Protein AF-M8CN43-F1 (afdb_monomer)

Secondary structure (DSSP, 8-state):
--HHHHHHHHHHHHHHHHHHHHTTTTTT-B-HHHHHHHHHHHHTS---HHHHHHHHHHHHHHHHHHHH--B-HHHHHHHHHHHBTT--HHHHHHHHHTT-S-EEEETTEEEE-TTHHHHHHHH-HHHHTTB---HHHHHHHHHHHHHHHHHHTTPPPPEEEEEEEEEEE--S--S-SEEEEEEE---S-TTEEEEEEEEES-SS-EEPPTTSSS-EEEEEEETTSEEEEEEEEEEE------PPP-GGGHHHHHHHH--S-HHHHHHTTT-

Mean predicted aligned error: 12.43 Å

Solvent-accessible surface area (backbone atoms only — not comparable to full-atom values): 15837 Å² total; per-residue (Å²): 133,56,78,66,57,55,52,52,51,48,49,57,55,53,44,51,60,49,39,59,64,60,76,30,36,79,80,75,34,35,49,67,68,63,52,47,54,51,47,54,64,56,65,77,47,98,65,61,68,69,62,50,53,50,49,56,49,50,56,52,48,51,56,54,50,49,69,43,29,69,28,41,63,72,55,42,55,50,52,40,45,73,42,27,64,90,54,55,73,68,55,55,56,51,38,44,76,70,62,60,52,56,64,37,28,49,76,81,40,62,20,30,39,76,56,38,65,60,51,38,29,71,77,32,69,79,43,40,77,32,40,73,75,56,67,70,61,52,51,54,48,52,52,50,53,51,52,51,52,41,46,76,74,66,48,79,73,55,74,44,82,46,76,52,70,52,77,49,71,68,83,72,93,64,91,62,61,68,42,78,45,76,44,85,39,90,49,70,50,96,50,33,37,79,67,39,85,71,48,62,61,54,94,67,62,49,70,54,57,71,86,47,97,73,29,32,36,34,40,73,49,44,49,89,48,67,44,39,44,26,34,35,32,34,40,43,63,80,84,80,84,77,72,81,68,88,71,87,51,60,70,57,53,30,64,76,65,76,49,67,57,74,67,64,57,46,54,76,72,71,114

Radius of gyration: 25.19 Å; Cα contacts (8 Å, |Δi|>4): 296; chains: 1; bounding box: 52×63×54 Å

Structure (mmCIF, N/CA/C/O backbone):
data_AF-M8CN43-F1
#
_entry.id   AF-M8CN43-F1
#
loop_
_atom_site.group_PDB
_atom_site.id
_atom_site.type_symbol
_atom_site.label_atom_id
_atom_site.label_alt_id
_atom_site.label_comp_id
_atom_site.label_asym_id
_atom_site.label_entity_id
_atom_site.label_seq_id
_atom_site.pdbx_PDB_ins_code
_atom_site.Cartn_x
_atom_site.Cartn_y
_atom_site.Cartn_z
_atom_site.occupancy
_atom_site.B_iso_or_equiv
_atom_site.auth_seq_id
_atom_site.auth_comp_id
_atom_site.auth_asym_id
_atom_site.auth_atom_id
_atom_site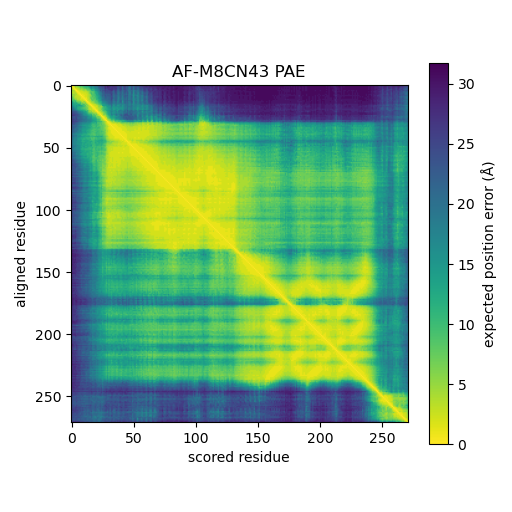.pdbx_PDB_model_num
ATOM 1 N N . MET A 1 1 ? -6.585 42.991 -25.221 1.00 39.91 1 MET A N 1
ATOM 2 C CA . MET A 1 1 ? -6.448 41.722 -24.475 1.00 39.91 1 MET A CA 1
ATOM 3 C C . MET A 1 1 ? -5.650 40.760 -25.323 1.00 39.91 1 MET A C 1
ATOM 5 O O . MET A 1 1 ? -6.051 40.486 -26.450 1.00 39.91 1 MET A O 1
ATOM 9 N N . SER A 1 2 ? -4.492 40.328 -24.832 1.00 27.97 2 SER A N 1
ATOM 10 C CA . SER A 1 2 ? -3.666 39.341 -25.523 1.00 27.97 2 SER A CA 1
ATOM 11 C C . SER A 1 2 ? -4.324 37.956 -25.440 1.00 27.97 2 SER A C 1
ATOM 13 O O . SER A 1 2 ? -5.152 37.701 -24.563 1.00 27.97 2 SER A O 1
ATOM 15 N N . ARG A 1 3 ? -3.954 37.026 -26.333 1.00 28.09 3 ARG A N 1
ATOM 16 C CA . ARG A 1 3 ? -4.391 35.619 -26.238 1.00 28.09 3 ARG A CA 1
ATOM 17 C C . ARG A 1 3 ? -4.042 34.992 -24.875 1.00 28.09 3 ARG A C 1
ATOM 19 O O . ARG A 1 3 ? -4.778 34.117 -24.443 1.00 28.09 3 ARG A O 1
ATOM 26 N N . GLY A 1 4 ? -2.991 35.456 -24.190 1.00 26.83 4 GLY A N 1
ATOM 27 C CA . GLY A 1 4 ? -2.604 34.991 -22.850 1.00 26.83 4 GLY A CA 1
ATOM 28 C C . GLY A 1 4 ? -3.583 35.406 -21.747 1.00 26.83 4 GLY A C 1
ATOM 29 O O . GLY A 1 4 ? -3.922 34.592 -20.892 1.00 26.83 4 GLY A O 1
ATOM 30 N N . ASP A 1 5 ? -4.141 36.616 -21.833 1.00 28.94 5 ASP A N 1
ATOM 31 C CA . ASP A 1 5 ? -5.087 37.136 -20.832 1.00 28.94 5 ASP A CA 1
ATOM 32 C C . ASP A 1 5 ? -6.437 36.402 -20.886 1.00 28.94 5 ASP A C 1
ATOM 34 O O . ASP A 1 5 ? -7.108 36.231 -19.872 1.00 28.94 5 ASP A O 1
ATOM 38 N N . PHE A 1 6 ? -6.817 35.898 -22.066 1.00 30.48 6 PHE A N 1
ATOM 39 C CA . PHE A 1 6 ? -8.019 35.078 -22.251 1.00 30.48 6 PHE A CA 1
ATOM 40 C C . PHE A 1 6 ? -7.843 33.656 -21.687 1.00 30.48 6 PHE A C 1
ATOM 42 O O . PHE A 1 6 ? -8.788 33.100 -21.133 1.00 30.48 6 PHE A O 1
ATOM 49 N N . TYR A 1 7 ? -6.635 33.081 -21.762 1.00 33.09 7 TYR A N 1
ATOM 50 C CA . TYR A 1 7 ? -6.311 31.786 -21.144 1.00 33.09 7 TYR A CA 1
ATOM 51 C C . TYR A 1 7 ? -6.253 31.871 -19.616 1.00 33.09 7 TYR A C 1
ATOM 53 O O . TYR A 1 7 ? -6.725 30.952 -18.952 1.00 33.09 7 TYR A O 1
ATOM 61 N N . PHE A 1 8 ? -5.749 32.975 -19.060 1.00 32.53 8 PHE A N 1
ATOM 62 C CA . PHE A 1 8 ? -5.729 33.203 -17.613 1.00 32.53 8 PHE A CA 1
ATOM 63 C C . PHE A 1 8 ? -7.146 33.420 -17.055 1.00 32.53 8 PHE A C 1
ATOM 65 O O . PHE A 1 8 ? -7.504 32.849 -16.028 1.00 32.53 8 PHE A O 1
ATOM 72 N N . LEU A 1 9 ? -8.000 34.152 -17.783 1.00 31.59 9 LEU A N 1
ATOM 73 C CA . LEU A 1 9 ? -9.405 34.359 -17.414 1.00 31.59 9 LEU A CA 1
ATOM 74 C C . LEU A 1 9 ? -10.250 33.080 -17.570 1.00 31.59 9 LEU A C 1
ATOM 76 O O . LEU A 1 9 ? -11.105 32.809 -16.733 1.00 31.59 9 LEU A O 1
ATOM 80 N N . ILE A 1 10 ? -9.990 32.257 -18.596 1.00 37.31 10 ILE A N 1
ATOM 81 C CA . ILE A 1 10 ? -10.609 30.929 -18.754 1.00 37.31 10 ILE A CA 1
ATOM 82 C C . ILE A 1 10 ? -10.122 29.973 -17.668 1.00 37.31 10 ILE A C 1
ATOM 84 O O . ILE A 1 10 ? -10.948 29.263 -17.105 1.00 37.31 10 ILE A O 1
ATOM 88 N N . MET A 1 11 ? -8.831 29.974 -17.323 1.00 36.97 11 MET A N 1
ATOM 89 C CA . MET A 1 11 ? -8.339 29.200 -16.186 1.00 36.97 11 MET A CA 1
ATOM 90 C C . MET A 1 11 ? -9.042 29.626 -14.901 1.00 36.97 11 MET A C 1
ATOM 92 O O . MET A 1 11 ? -9.626 28.766 -14.268 1.00 36.97 11 MET A O 1
ATOM 96 N N . LEU A 1 12 ? -9.112 30.919 -14.574 1.00 34.81 12 LEU A N 1
ATOM 97 C CA . LEU A 1 12 ? -9.796 31.417 -13.371 1.00 34.81 12 LEU A CA 1
ATOM 98 C C . LEU A 1 12 ? -11.312 31.121 -13.354 1.00 34.81 12 LEU A C 1
ATOM 100 O O . LEU A 1 12 ? -11.877 30.836 -12.297 1.00 34.81 12 LEU A O 1
ATOM 104 N N . LEU A 1 13 ? -11.985 31.145 -14.511 1.00 37.88 13 LEU A N 1
ATOM 105 C CA . LEU A 1 13 ? -13.418 30.838 -14.615 1.00 37.88 13 LEU A CA 1
ATOM 106 C C . LEU A 1 13 ? -13.710 29.327 -14.541 1.00 37.88 13 LEU A C 1
ATOM 108 O O . LEU A 1 13 ? -14.652 28.941 -13.843 1.00 37.88 13 LEU A O 1
ATOM 112 N N . TYR A 1 14 ? -12.891 28.474 -15.175 1.00 46.59 14 TYR A N 1
ATOM 113 C CA . TYR A 1 14 ? -12.966 27.006 -15.048 1.00 46.59 14 TYR A CA 1
ATOM 114 C C . TYR A 1 14 ? -12.575 26.540 -13.646 1.00 46.59 14 TYR A C 1
ATOM 116 O O . TYR A 1 14 ? -13.187 25.616 -13.112 1.00 46.59 14 TYR A O 1
ATOM 124 N N . ASP A 1 15 ? -11.602 27.214 -13.038 1.00 47.12 15 ASP A N 1
ATOM 125 C CA . ASP A 1 15 ? -11.166 26.992 -11.668 1.00 47.12 15 ASP A CA 1
ATOM 126 C C . ASP A 1 15 ? -12.302 27.319 -10.696 1.00 47.12 15 ASP A C 1
ATOM 128 O O . ASP A 1 15 ? -12.467 26.609 -9.726 1.00 47.12 15 ASP A O 1
ATOM 132 N N . SER A 1 16 ? -13.198 28.276 -10.966 1.00 42.22 16 SER A N 1
ATOM 133 C CA . SER A 1 16 ? -14.273 28.590 -10.012 1.00 42.22 16 SER A CA 1
ATOM 134 C C . SER A 1 16 ? -15.369 27.517 -9.899 1.00 42.22 16 SER A C 1
ATOM 136 O O . SER A 1 16 ? -15.755 27.188 -8.781 1.00 42.22 16 SER A O 1
ATOM 138 N N . GLU A 1 17 ? -15.866 26.927 -10.996 1.00 41.41 17 GLU A N 1
ATOM 139 C CA . GLU A 1 17 ? -16.888 25.863 -10.922 1.00 41.41 17 GLU A CA 1
ATOM 140 C C . GLU A 1 17 ? -16.270 24.501 -10.602 1.00 41.41 17 GLU A C 1
ATOM 142 O O . GLU A 1 17 ? -16.817 23.742 -9.795 1.00 41.41 17 GLU A O 1
ATOM 147 N N . ILE A 1 18 ? -15.092 24.207 -11.162 1.00 45.28 18 ILE A N 1
ATOM 148 C CA . ILE A 1 18 ? -14.384 22.960 -10.888 1.00 45.28 18 ILE A CA 1
ATOM 149 C C . ILE A 1 18 ? -13.744 23.001 -9.489 1.00 45.28 18 ILE A C 1
ATOM 151 O O . ILE A 1 18 ? -13.979 22.046 -8.751 1.00 45.28 18 ILE A O 1
ATOM 155 N N . LYS A 1 19 ? -13.092 24.086 -9.018 1.00 44.03 19 LYS A N 1
ATOM 156 C CA . LYS A 1 19 ? -12.733 24.233 -7.581 1.00 44.03 19 LYS A CA 1
ATOM 157 C C . LYS A 1 19 ? -13.972 24.255 -6.712 1.00 44.03 19 LYS A C 1
ATOM 159 O O . LYS A 1 19 ? -13.954 23.567 -5.708 1.00 44.03 19 LYS A O 1
ATOM 164 N N . LYS A 1 20 ? -15.084 24.919 -7.047 1.00 41.00 20 LYS A N 1
ATOM 165 C CA . LYS A 1 20 ? -16.292 24.796 -6.198 1.00 41.00 20 LYS A CA 1
ATOM 166 C C . LYS A 1 20 ? -16.809 23.359 -6.109 1.00 41.00 20 LYS A C 1
ATOM 168 O O . LYS A 1 20 ? -17.395 23.015 -5.087 1.00 41.00 20 LYS A O 1
ATOM 173 N N . SER A 1 21 ? -16.569 22.521 -7.119 1.00 38.84 21 SER A N 1
ATOM 174 C CA . SER A 1 21 ? -16.893 21.088 -7.085 1.00 38.84 21 SER A CA 1
ATOM 175 C C . SER A 1 21 ? -15.824 20.212 -6.400 1.00 38.84 21 SER A C 1
ATOM 177 O O . SER A 1 21 ? -16.162 19.175 -5.836 1.00 38.84 21 SER A O 1
ATOM 179 N N . ILE A 1 22 ? -14.551 20.629 -6.416 1.00 40.91 22 ILE A N 1
ATOM 180 C CA . ILE A 1 22 ? -13.380 19.873 -5.933 1.00 40.91 22 ILE A CA 1
ATOM 181 C C . ILE A 1 22 ? -12.957 20.280 -4.508 1.00 40.91 22 ILE A C 1
ATOM 183 O O . ILE A 1 22 ? -12.636 19.422 -3.690 1.00 40.91 22 ILE A O 1
ATOM 187 N N . LEU A 1 23 ? -12.975 21.572 -4.187 1.00 37.03 23 LEU A N 1
ATOM 188 C CA . LEU A 1 23 ? -12.606 22.157 -2.892 1.00 37.03 23 LEU A CA 1
ATOM 189 C C . LEU A 1 23 ? -13.664 21.873 -1.801 1.00 37.03 23 LEU A C 1
ATOM 191 O O . LEU A 1 23 ? -13.376 21.974 -0.616 1.00 37.03 23 LEU A O 1
ATOM 195 N N . ASN A 1 24 ? -14.878 21.458 -2.189 1.00 45.12 24 ASN A N 1
ATOM 196 C CA . ASN A 1 24 ? -16.034 21.240 -1.301 1.00 45.12 24 ASN A CA 1
ATOM 197 C C . ASN A 1 24 ? -16.294 19.772 -0.910 1.00 45.12 24 ASN A C 1
ATOM 199 O O . ASN A 1 24 ? -17.373 19.431 -0.419 1.00 45.12 24 ASN A O 1
ATOM 203 N N . ILE A 1 25 ? -15.325 18.877 -1.111 1.00 46.97 25 ILE A N 1
ATOM 204 C CA . ILE A 1 25 ? -15.492 17.437 -0.843 1.00 46.97 25 ILE A CA 1
ATOM 205 C C . ILE A 1 25 ? -15.711 17.136 0.653 1.00 46.97 25 ILE A C 1
ATOM 207 O O . ILE A 1 25 ? -16.463 16.218 0.989 1.00 46.97 25 ILE A O 1
ATOM 211 N N . LYS A 1 26 ? -15.115 17.926 1.559 1.00 41.59 26 LYS A N 1
ATOM 212 C CA . LYS A 1 26 ? -15.294 17.760 3.014 1.00 41.59 26 LYS A CA 1
ATOM 213 C C . LYS A 1 26 ? -16.591 18.384 3.555 1.00 41.59 26 LYS A C 1
ATOM 215 O O . LYS A 1 26 ? -17.104 17.900 4.556 1.00 41.59 26 LYS A O 1
ATOM 220 N N . SER A 1 27 ? -17.132 19.416 2.903 1.00 37.69 27 SER A N 1
ATOM 221 C CA . SER A 1 27 ? -18.219 20.265 3.428 1.00 37.69 27 SER A CA 1
ATOM 222 C C . SER A 1 27 ? -19.596 20.035 2.784 1.00 37.69 27 SER A C 1
ATOM 224 O O . SER A 1 27 ? -20.595 20.122 3.488 1.00 37.69 27 SER A O 1
ATOM 226 N N . PHE A 1 28 ? -19.683 19.718 1.484 1.00 43.94 28 PHE A N 1
ATOM 227 C CA . PHE A 1 28 ? -20.972 19.583 0.764 1.00 43.94 28 PHE A CA 1
ATOM 228 C C . PHE A 1 28 ? -21.252 18.180 0.205 1.00 43.94 28 PHE A C 1
ATOM 230 O O . PHE A 1 28 ? -22.343 17.908 -0.299 1.00 43.94 28 PHE A O 1
ATOM 237 N N . GLY A 1 29 ? -20.289 17.271 0.341 1.00 57.19 29 GLY A N 1
ATOM 238 C CA . GLY A 1 29 ? -20.411 15.876 -0.052 1.00 57.19 29 GLY A CA 1
ATOM 239 C C . GLY A 1 29 ? -20.173 15.596 -1.527 1.00 57.19 29 GLY A C 1
ATOM 240 O O . GLY A 1 29 ? -20.661 16.259 -2.438 1.00 57.19 29 GLY A O 1
ATOM 241 N N . THR A 1 30 ? -19.400 14.543 -1.758 1.00 63.81 30 THR A N 1
ATOM 242 C CA . THR A 1 30 ? -19.076 14.029 -3.081 1.00 63.81 30 THR A CA 1
ATOM 243 C C . THR A 1 30 ? -20.315 13.367 -3.673 1.00 63.81 30 THR A C 1
ATOM 245 O O . THR A 1 30 ? -20.917 12.494 -3.047 1.00 63.81 30 THR A O 1
ATOM 248 N N . LYS A 1 31 ? -20.668 13.719 -4.913 1.00 73.44 31 LYS A N 1
ATOM 249 C CA . LYS A 1 31 ? -21.619 12.970 -5.751 1.00 73.44 31 LYS A CA 1
ATOM 250 C C . LYS A 1 31 ? -20.850 12.335 -6.914 1.00 73.44 31 LYS A C 1
ATOM 252 O O . LYS A 1 31 ? -20.823 12.916 -8.000 1.00 73.44 31 LYS A O 1
ATOM 257 N N . PRO A 1 32 ? -20.197 11.170 -6.721 1.00 77.69 32 PRO A N 1
ATOM 258 C CA . PRO A 1 32 ? -19.223 10.650 -7.683 1.00 77.69 32 PRO A CA 1
ATOM 259 C C . PRO A 1 32 ? -19.799 10.426 -9.077 1.00 77.69 32 PRO A C 1
ATOM 261 O O . PRO A 1 32 ? -19.152 10.736 -10.069 1.00 77.69 32 PRO A O 1
ATOM 264 N N . LYS A 1 33 ? -21.043 9.933 -9.149 1.00 77.56 33 LYS A N 1
ATOM 265 C CA . LYS A 1 33 ? -21.741 9.714 -10.422 1.00 77.56 33 LYS A CA 1
ATOM 266 C C . LYS A 1 33 ? -21.915 11.022 -11.193 1.00 77.56 33 LYS A C 1
ATOM 268 O O . LYS A 1 33 ? -21.537 11.088 -12.353 1.00 77.56 33 LYS A O 1
ATOM 273 N N . LEU A 1 34 ? -22.419 12.068 -10.534 1.00 73.62 34 LEU A N 1
ATOM 274 C CA . LEU A 1 34 ? -22.615 13.377 -11.159 1.00 73.62 34 LEU A CA 1
ATOM 275 C C . LEU A 1 34 ? -21.284 13.977 -11.624 1.00 73.62 34 LEU A C 1
ATOM 277 O O . LEU A 1 34 ? -21.195 14.470 -12.743 1.00 73.62 34 LEU A O 1
ATOM 281 N N . HIS A 1 35 ? -20.250 13.898 -10.785 1.00 71.50 35 HIS A N 1
ATOM 282 C CA . HIS A 1 35 ? -18.932 14.419 -11.131 1.00 71.50 35 HIS A CA 1
ATOM 283 C C . HIS A 1 35 ? -18.329 13.690 -12.342 1.00 71.50 35 HIS A C 1
ATOM 285 O O . HIS A 1 35 ? -17.848 14.338 -13.267 1.00 71.50 35 HIS A O 1
ATOM 291 N N . ASN A 1 36 ? -18.428 12.358 -12.390 1.00 78.50 36 ASN A N 1
ATOM 292 C CA . ASN A 1 36 ? -17.958 11.577 -13.535 1.00 78.50 36 ASN A CA 1
ATOM 293 C C . ASN A 1 36 ? -18.726 11.915 -14.821 1.00 78.50 36 ASN A C 1
ATOM 295 O O . ASN A 1 36 ? -18.087 12.121 -15.848 1.00 78.50 36 ASN A O 1
ATOM 299 N N . CYS A 1 37 ? -20.058 12.054 -14.765 1.00 77.88 37 CYS A N 1
ATOM 300 C CA . CYS A 1 37 ? -20.850 12.462 -15.931 1.00 77.88 37 CYS A CA 1
ATOM 301 C C . CYS A 1 37 ? -20.438 13.848 -16.453 1.00 77.88 37 CYS A C 1
ATOM 303 O O . CYS A 1 37 ? -20.387 14.069 -17.661 1.00 77.88 37 CYS A O 1
ATOM 305 N N . LEU A 1 38 ? -20.134 14.792 -15.554 1.00 76.31 38 LEU A N 1
ATOM 306 C CA . LEU A 1 38 ? -19.647 16.117 -15.942 1.00 76.31 38 LEU A CA 1
ATOM 307 C C . LEU A 1 38 ? -18.275 16.026 -16.612 1.00 76.31 38 LEU A C 1
ATOM 309 O O . LEU A 1 38 ? -18.100 16.606 -17.681 1.00 76.31 38 LEU A O 1
ATOM 313 N N . ILE A 1 39 ? -17.332 15.281 -16.025 1.00 77.75 39 ILE A N 1
ATOM 314 C CA . ILE A 1 39 ? -16.010 15.045 -16.625 1.00 77.75 39 ILE A CA 1
ATOM 315 C C . ILE A 1 39 ? -16.155 14.463 -18.037 1.00 77.75 39 ILE A C 1
ATOM 317 O O . ILE A 1 39 ? -15.537 14.973 -18.967 1.00 77.75 39 ILE A O 1
ATOM 321 N N . GLU A 1 40 ? -16.975 13.426 -18.213 1.00 87.06 40 GLU A N 1
ATOM 322 C CA . GLU A 1 40 ? -17.174 12.764 -19.510 1.00 87.06 40 GLU A CA 1
ATOM 323 C C . GLU A 1 40 ? -17.738 13.732 -20.554 1.00 87.06 40 GLU A C 1
ATOM 325 O O . GLU A 1 40 ? -17.157 13.876 -21.630 1.00 87.06 40 GLU A O 1
ATOM 330 N N . ARG A 1 41 ? -18.757 14.517 -20.189 1.00 82.88 41 ARG A N 1
ATOM 331 C CA . ARG A 1 41 ? -19.318 15.566 -21.054 1.00 82.88 41 ARG A CA 1
ATOM 332 C C . ARG A 1 41 ? -18.298 16.646 -21.434 1.00 82.88 41 ARG A C 1
ATOM 334 O O . ARG A 1 41 ? -18.386 17.246 -22.505 1.00 82.88 41 ARG A O 1
ATOM 341 N N . TRP A 1 42 ? -17.345 16.951 -20.555 1.00 80.00 42 TRP A N 1
ATOM 342 C CA . TRP A 1 42 ? -16.267 17.894 -20.857 1.00 80.00 42 TRP A CA 1
ATOM 343 C C . TRP A 1 42 ? -15.230 17.298 -21.810 1.00 80.00 42 TRP A C 1
ATOM 345 O O . TRP A 1 42 ? -14.767 17.995 -22.713 1.00 80.00 42 TRP A O 1
ATOM 355 N N . LEU A 1 43 ? -14.897 16.017 -21.647 1.00 86.69 43 LEU A N 1
ATOM 356 C CA . LEU A 1 43 ? -13.923 15.307 -22.479 1.00 86.69 43 LEU A CA 1
ATOM 357 C C . LEU A 1 43 ? -14.371 15.139 -23.940 1.00 86.69 43 LEU A C 1
ATOM 359 O O . LEU A 1 43 ? -13.511 15.033 -24.816 1.00 86.69 43 LEU A O 1
ATOM 363 N N . GLU A 1 44 ? -15.678 15.180 -24.210 1.00 90.56 44 GLU A N 1
ATOM 364 C CA . GLU A 1 44 ? -16.260 15.205 -25.565 1.00 90.56 44 GLU A CA 1
ATOM 365 C C . GLU A 1 44 ? -15.913 16.481 -26.352 1.00 90.56 44 GLU A C 1
ATOM 367 O O . GLU A 1 44 ? -16.012 16.516 -27.580 1.00 90.56 44 GLU A O 1
ATOM 372 N N . ARG A 1 45 ? -15.496 17.553 -25.669 1.00 86.88 45 ARG A N 1
ATOM 373 C CA . ARG A 1 45 ? -15.163 18.833 -26.301 1.00 86.88 45 ARG A CA 1
ATOM 374 C C . ARG A 1 45 ? -13.711 18.860 -26.775 1.00 86.88 45 ARG A C 1
ATOM 376 O O . ARG A 1 45 ? -12.837 18.132 -26.297 1.00 86.88 45 ARG A O 1
ATOM 383 N N . ARG A 1 46 ? -13.411 19.785 -27.691 1.00 89.38 46 ARG A N 1
ATOM 384 C CA . ARG A 1 46 ? -12.025 20.106 -28.047 1.00 89.38 46 ARG A CA 1
ATOM 385 C C . ARG A 1 46 ? -11.374 20.869 -26.891 1.00 89.38 46 ARG A C 1
ATOM 387 O O . ARG A 1 46 ? -11.668 22.041 -26.681 1.00 89.38 46 ARG A O 1
ATOM 394 N N . LEU A 1 47 ? -10.486 20.193 -26.166 1.00 85.44 47 LEU A N 1
ATOM 395 C CA . LEU A 1 47 ? -9.728 20.741 -25.042 1.00 85.44 47 LEU A CA 1
ATOM 396 C C . LEU A 1 47 ? -8.222 20.758 -25.355 1.00 85.44 47 LEU A C 1
ATOM 398 O O . LEU A 1 47 ? -7.745 19.862 -26.060 1.00 85.44 47 LEU A O 1
ATOM 402 N N . PRO A 1 48 ? -7.461 21.723 -24.809 1.00 88.50 48 PRO A N 1
ATOM 403 C CA . PRO A 1 48 ? -6.012 21.605 -24.667 1.00 88.50 48 PRO A CA 1
ATOM 404 C C . PRO A 1 48 ? -5.616 20.289 -23.979 1.00 88.50 48 PRO A C 1
ATOM 406 O O . PRO A 1 48 ? -6.332 19.804 -23.097 1.00 88.50 48 PRO A O 1
ATOM 409 N N . ASN A 1 49 ? -4.470 19.718 -24.362 1.00 83.81 49 ASN A N 1
ATOM 410 C CA . ASN A 1 49 ? -4.036 18.404 -23.872 1.00 83.81 49 ASN A CA 1
ATOM 4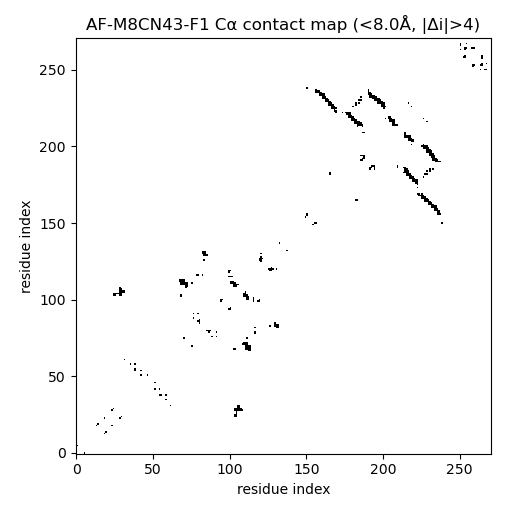11 C C . ASN A 1 49 ? -3.884 18.355 -22.344 1.00 83.81 49 ASN A C 1
ATOM 413 O O . ASN A 1 49 ? -4.351 17.398 -21.731 1.00 83.81 49 ASN A O 1
ATOM 417 N N . ASP A 1 50 ? -3.330 19.396 -21.723 1.00 78.88 50 ASP A N 1
ATOM 418 C CA . ASP A 1 50 ? -3.108 19.426 -20.270 1.00 78.88 50 ASP A CA 1
ATOM 419 C C . ASP A 1 50 ? -4.422 19.378 -19.480 1.00 78.88 50 ASP A C 1
ATOM 421 O O . ASP A 1 50 ? -4.547 18.645 -18.498 1.00 78.88 50 ASP A O 1
ATOM 425 N N . LEU A 1 51 ? -5.452 20.086 -19.957 1.00 75.81 51 LEU A N 1
ATOM 426 C CA . LEU A 1 51 ? -6.788 20.060 -19.354 1.00 75.81 51 LEU A CA 1
ATOM 427 C C . LEU A 1 51 ? -7.451 18.691 -19.511 1.00 75.81 51 LEU A C 1
ATOM 429 O O . LEU A 1 51 ? -8.074 18.192 -18.573 1.00 75.81 51 LEU A O 1
ATOM 433 N N . ARG A 1 52 ? -7.286 18.052 -20.674 1.00 81.12 52 ARG A N 1
ATOM 434 C CA . ARG A 1 52 ? -7.761 16.681 -20.889 1.00 81.12 52 ARG A CA 1
ATOM 435 C C . ARG A 1 52 ? -7.085 15.705 -19.920 1.00 81.12 52 ARG A C 1
ATOM 437 O O . ARG A 1 52 ? -7.784 14.922 -19.282 1.00 81.12 52 ARG A O 1
ATOM 444 N N . ILE A 1 53 ? -5.759 15.773 -19.774 1.00 78.25 53 ILE A N 1
ATOM 445 C CA . ILE A 1 53 ? -4.997 14.934 -18.832 1.00 78.25 53 ILE A CA 1
ATOM 446 C C . ILE A 1 53 ? -5.477 15.171 -17.398 1.00 78.25 53 ILE A C 1
ATOM 448 O O . ILE A 1 53 ? -5.718 14.210 -16.666 1.00 78.25 53 ILE A O 1
ATOM 452 N N . ARG A 1 54 ? -5.691 16.433 -17.004 1.00 80.19 54 ARG A N 1
ATOM 453 C CA . ARG A 1 54 ? -6.188 16.760 -15.664 1.00 80.19 54 ARG A CA 1
ATOM 454 C C . ARG A 1 54 ? -7.566 16.158 -15.398 1.00 80.19 54 ARG A C 1
ATOM 456 O O . ARG A 1 54 ? -7.756 15.554 -14.349 1.00 80.19 54 ARG A O 1
ATOM 463 N N . LEU A 1 55 ? -8.507 16.273 -16.333 1.00 77.75 55 LEU A N 1
ATOM 464 C CA . LEU A 1 55 ? -9.850 15.695 -16.197 1.00 77.75 55 LEU A CA 1
ATOM 465 C C . LEU A 1 55 ? -9.822 14.162 -16.073 1.00 77.75 55 LEU A C 1
ATOM 467 O O . LEU A 1 55 ? -10.543 13.594 -15.252 1.00 77.75 55 LEU A O 1
ATOM 471 N N . ILE A 1 56 ? -8.958 13.491 -16.841 1.00 82.81 56 ILE A N 1
ATOM 472 C CA . ILE A 1 56 ? -8.747 12.039 -16.729 1.00 82.81 56 ILE A CA 1
ATOM 473 C C . ILE A 1 56 ? -8.195 11.686 -15.341 1.00 82.81 56 ILE A C 1
ATOM 475 O O . ILE A 1 56 ? -8.705 10.776 -14.684 1.00 82.81 56 ILE A O 1
ATOM 479 N N . PHE A 1 57 ? -7.203 12.439 -14.860 1.00 80.31 57 PHE A N 1
ATOM 480 C CA . PHE A 1 57 ? -6.650 12.256 -13.521 1.00 80.31 57 PHE A CA 1
ATOM 481 C C . PHE A 1 57 ? -7.699 12.466 -12.421 1.00 80.31 57 PHE A C 1
ATOM 483 O O . PHE A 1 57 ? -7.738 11.696 -11.466 1.00 80.31 57 PHE A O 1
ATOM 490 N N . GLU A 1 58 ? -8.577 13.464 -12.545 1.00 75.81 58 GLU A N 1
ATOM 491 C CA . GLU A 1 58 ? -9.632 13.728 -11.558 1.00 75.81 58 GLU A CA 1
ATOM 492 C C . GLU A 1 58 ? -10.611 12.553 -11.413 1.00 75.81 58 GLU A C 1
ATOM 494 O O . GLU A 1 58 ? -10.954 12.164 -10.291 1.00 75.81 58 GLU A O 1
ATOM 499 N N . LYS A 1 59 ? -10.987 11.912 -12.527 1.00 78.81 59 LYS A N 1
ATOM 500 C CA . LYS A 1 59 ? -11.812 10.692 -12.520 1.00 78.81 59 LYS A CA 1
ATOM 501 C C . LYS A 1 59 ? -11.137 9.562 -11.731 1.00 78.81 59 LYS A C 1
ATOM 503 O O . LYS A 1 59 ? -11.764 8.917 -10.883 1.00 78.81 59 LYS A O 1
ATOM 508 N N . ASP A 1 60 ? -9.839 9.366 -11.947 1.00 80.56 60 ASP A N 1
ATOM 509 C CA . ASP A 1 60 ? -9.041 8.384 -11.210 1.00 80.56 60 ASP A CA 1
ATOM 510 C C . ASP A 1 60 ? -8.848 8.756 -9.736 1.00 80.56 60 ASP A C 1
ATOM 512 O O . ASP A 1 60 ? -8.906 7.887 -8.857 1.00 80.56 60 ASP A O 1
ATOM 516 N N . ARG A 1 61 ? -8.664 10.044 -9.435 1.00 80.44 61 ARG A N 1
ATOM 517 C CA . ARG A 1 61 ? -8.533 10.556 -8.070 1.00 80.44 61 ARG A CA 1
ATOM 518 C C . ARG A 1 61 ? -9.789 10.264 -7.260 1.00 80.44 61 ARG A C 1
ATOM 520 O O . ARG A 1 61 ? -9.671 9.745 -6.153 1.00 80.44 61 ARG A O 1
ATOM 527 N N . ILE A 1 62 ? -10.979 10.504 -7.816 1.00 79.31 62 ILE A N 1
ATOM 528 C CA . ILE A 1 62 ? -12.258 10.193 -7.154 1.00 79.31 62 ILE A CA 1
ATOM 529 C C . ILE A 1 62 ? -12.389 8.697 -6.898 1.00 79.31 62 ILE A C 1
ATOM 531 O O . ILE A 1 62 ? -12.731 8.287 -5.789 1.00 79.31 62 ILE A O 1
ATOM 535 N N . LYS A 1 63 ? -12.063 7.860 -7.888 1.00 85.12 63 LYS A N 1
ATOM 536 C CA . LYS A 1 63 ? -12.079 6.401 -7.723 1.00 85.12 63 LYS A CA 1
ATOM 537 C C . LYS A 1 63 ? -11.164 5.950 -6.578 1.00 85.12 63 LYS A C 1
ATOM 539 O O . LYS A 1 63 ? -11.564 5.127 -5.753 1.00 85.12 63 LYS A O 1
ATOM 544 N N . ARG A 1 64 ? -9.945 6.494 -6.503 1.00 82.62 64 ARG A N 1
ATOM 545 C CA . ARG A 1 64 ? -8.978 6.197 -5.431 1.00 82.62 64 ARG A CA 1
ATOM 546 C C . ARG A 1 64 ? -9.447 6.716 -4.075 1.00 82.62 64 ARG A C 1
ATOM 548 O O . ARG A 1 64 ? -9.304 6.000 -3.086 1.00 82.62 64 ARG A O 1
ATOM 555 N N . LEU A 1 65 ? -10.034 7.911 -4.039 1.00 83.00 65 LEU A N 1
ATOM 556 C CA . LEU A 1 65 ? -10.601 8.499 -2.830 1.00 83.00 65 LEU A CA 1
ATOM 557 C C . LEU A 1 65 ? -11.693 7.590 -2.260 1.00 83.00 65 LEU A C 1
ATOM 559 O O . LEU A 1 65 ? -11.584 7.158 -1.122 1.00 83.00 65 LEU A O 1
ATOM 563 N N . LEU A 1 66 ? -12.680 7.189 -3.064 1.00 86.75 66 LEU A N 1
ATOM 564 C CA . LEU A 1 66 ? -13.756 6.300 -2.607 1.00 86.75 66 LEU A CA 1
ATOM 565 C C . LEU A 1 66 ? -13.239 4.939 -2.121 1.00 86.75 66 LEU A C 1
ATOM 567 O O . LEU A 1 66 ? -13.758 4.394 -1.153 1.00 86.75 66 LEU A O 1
ATOM 571 N N . LYS A 1 67 ? -12.175 4.408 -2.736 1.00 90.25 67 LYS A N 1
ATOM 572 C CA . LYS A 1 67 ? -11.515 3.176 -2.270 1.00 90.25 67 LYS A CA 1
ATOM 573 C C . LYS A 1 67 ? -10.866 3.339 -0.888 1.00 90.25 67 LYS A C 1
ATOM 575 O O . LYS A 1 67 ? -10.716 2.354 -0.165 1.00 90.25 67 LYS A O 1
ATOM 580 N N . ASN A 1 68 ? -10.457 4.554 -0.526 1.00 90.38 68 ASN A N 1
ATOM 581 C CA . ASN A 1 68 ? -9.898 4.856 0.788 1.00 90.38 68 ASN A CA 1
ATOM 582 C C . ASN A 1 68 ? -10.966 5.100 1.857 1.00 90.38 68 ASN A C 1
ATOM 584 O O . ASN A 1 68 ? -10.653 4.892 3.022 1.00 90.38 68 ASN A O 1
ATOM 588 N N . TYR A 1 69 ? -12.204 5.436 1.480 1.00 93.75 69 TYR A N 1
ATOM 589 C CA . TYR A 1 69 ? -13.327 5.629 2.406 1.00 93.75 69 TYR A CA 1
ATOM 590 C C . TYR A 1 69 ? -14.479 4.647 2.104 1.00 93.75 69 TYR A C 1
ATOM 592 O O . TYR A 1 69 ? -15.525 5.051 1.595 1.00 93.75 69 TYR A O 1
ATOM 600 N N . PRO A 1 70 ? -14.295 3.335 2.348 1.00 95.94 70 PRO A N 1
ATOM 601 C CA . PRO A 1 70 ? -15.259 2.316 1.936 1.00 95.94 70 PRO A CA 1
ATOM 602 C C . PRO A 1 70 ? -16.431 2.122 2.910 1.00 95.94 70 PRO A C 1
ATOM 604 O O . PRO A 1 70 ? -17.443 1.541 2.523 1.00 95.94 70 PRO A O 1
ATOM 607 N N . TYR A 1 71 ? -16.309 2.548 4.170 1.00 97.56 71 TYR A N 1
ATOM 608 C CA . TYR A 1 71 ? -17.235 2.134 5.229 1.00 97.56 71 TYR A CA 1
ATOM 609 C C . TYR A 1 71 ? -18.297 3.192 5.503 1.00 97.56 71 TYR A C 1
ATOM 611 O O . TYR A 1 71 ? -17.949 4.335 5.763 1.00 97.56 71 TYR A O 1
ATOM 619 N N . ASP A 1 72 ? -19.577 2.820 5.501 1.00 96.81 72 ASP A N 1
ATOM 620 C CA . ASP A 1 72 ? -20.604 3.603 6.204 1.00 96.81 72 ASP A CA 1
ATOM 621 C C . ASP A 1 72 ? -20.468 3.470 7.726 1.00 96.81 72 ASP A C 1
ATOM 623 O O . ASP A 1 72 ? -19.664 2.686 8.228 1.00 96.81 72 ASP A O 1
ATOM 627 N N . GLU A 1 73 ? -21.273 4.236 8.459 1.00 96.75 73 GLU A N 1
ATOM 628 C CA . GLU A 1 73 ? -21.281 4.250 9.923 1.00 96.75 73 GLU A CA 1
ATOM 629 C C . GLU A 1 73 ? -21.502 2.857 10.528 1.00 96.75 73 GLU A C 1
ATOM 631 O O . GLU A 1 73 ? -20.715 2.421 11.366 1.00 96.75 73 GLU A O 1
ATOM 636 N N . LYS A 1 74 ? -22.505 2.109 10.047 1.00 97.38 74 LYS A N 1
ATOM 637 C CA . LYS A 1 74 ? -22.808 0.757 10.550 1.00 97.38 74 LYS A CA 1
ATOM 638 C C . LYS A 1 74 ? -21.619 -0.187 10.366 1.00 97.38 74 LYS A C 1
ATOM 640 O O . LYS A 1 74 ? -21.252 -0.925 11.281 1.00 97.38 74 LYS A O 1
ATOM 645 N N . THR A 1 75 ? -21.000 -0.156 9.189 1.00 97.75 75 THR A N 1
ATOM 646 C CA . THR A 1 75 ? -19.842 -0.993 8.864 1.00 97.75 75 THR A CA 1
ATOM 647 C C . THR A 1 75 ? -18.601 -0.554 9.635 1.00 97.75 75 THR A C 1
ATOM 649 O O . THR A 1 75 ? -17.839 -1.408 10.088 1.00 97.75 75 THR A O 1
ATOM 652 N N . ALA A 1 76 ? -18.400 0.751 9.826 1.00 97.75 76 ALA A N 1
ATOM 653 C CA . ALA A 1 76 ? -17.290 1.294 10.599 1.00 97.75 76 ALA A CA 1
ATOM 654 C C . ALA A 1 76 ? -17.392 0.875 12.073 1.00 97.75 76 ALA A C 1
ATOM 656 O O . ALA A 1 76 ? -16.452 0.292 12.607 1.00 97.75 76 ALA A O 1
ATOM 657 N N . ILE A 1 77 ? -18.555 1.045 12.706 1.00 98.00 77 ILE A N 1
ATOM 658 C CA . ILE A 1 77 ? -18.805 0.577 14.077 1.00 98.00 77 ILE A CA 1
ATOM 659 C C . ILE A 1 77 ? -18.529 -0.926 14.202 1.00 98.00 77 ILE A C 1
ATOM 661 O O . ILE A 1 77 ? -17.796 -1.359 15.094 1.00 98.00 77 ILE A O 1
ATOM 665 N N . LYS A 1 78 ? -19.048 -1.734 13.266 1.00 98.06 78 LYS A N 1
ATOM 666 C CA . LYS A 1 78 ? -18.781 -3.178 13.235 1.00 98.06 78 LYS A CA 1
ATOM 667 C C . LYS A 1 78 ? -17.280 -3.475 13.146 1.00 98.06 78 LYS A C 1
ATOM 669 O O . LYS A 1 78 ? -16.788 -4.325 13.879 1.00 98.06 78 LYS A O 1
ATOM 674 N N . LYS A 1 79 ? -16.538 -2.761 12.292 1.00 97.25 79 LYS A N 1
ATOM 675 C CA . LYS A 1 79 ? -15.082 -2.923 12.146 1.00 97.25 79 LYS A CA 1
ATOM 676 C C . LYS A 1 79 ? -14.313 -2.559 13.412 1.00 97.25 79 LYS A C 1
ATOM 678 O O . LYS A 1 79 ? -13.354 -3.252 13.740 1.00 97.25 79 LYS A O 1
ATOM 683 N N . ALA A 1 80 ? -14.733 -1.515 14.123 1.00 97.06 80 ALA A N 1
ATOM 684 C CA . ALA A 1 80 ? -14.146 -1.160 15.409 1.00 97.06 80 ALA A CA 1
ATOM 685 C C . ALA A 1 80 ? -14.381 -2.273 16.443 1.00 97.06 80 ALA A C 1
ATOM 687 O O . ALA A 1 80 ? -13.420 -2.750 17.033 1.00 97.06 80 ALA A O 1
ATOM 688 N N . LYS A 1 81 ? -15.616 -2.781 16.562 1.00 97.25 81 LYS A N 1
ATOM 689 C CA . LYS A 1 81 ? -15.969 -3.919 17.437 1.00 97.25 81 LYS A CA 1
ATOM 690 C C . LYS A 1 81 ? -15.246 -5.223 17.091 1.00 97.25 81 LYS A C 1
ATOM 692 O O . LYS A 1 81 ? -14.952 -6.031 17.965 1.00 97.25 81 LYS A O 1
ATOM 697 N N . GLU A 1 82 ? -14.964 -5.455 15.812 1.00 96.44 82 GLU A N 1
ATOM 698 C CA . GLU A 1 82 ? -14.198 -6.624 15.372 1.00 96.44 82 GLU A CA 1
ATOM 699 C C . GLU A 1 82 ? -12.735 -6.559 15.827 1.00 96.44 82 GLU A C 1
ATOM 701 O O . GLU A 1 82 ? -12.161 -7.606 16.133 1.00 96.44 82 GLU A O 1
ATOM 706 N N . LEU A 1 83 ? -12.135 -5.364 15.861 1.00 94.88 83 LEU A N 1
ATOM 707 C CA . LEU A 1 83 ? -10.696 -5.168 16.052 1.00 94.88 83 LEU A CA 1
ATOM 708 C C . LEU A 1 83 ? -10.295 -4.674 17.444 1.00 94.88 83 LEU A C 1
ATOM 710 O O . LEU A 1 83 ? -9.173 -4.952 17.848 1.00 94.88 83 LEU A O 1
ATOM 714 N N . PHE A 1 84 ? -11.158 -3.963 18.160 1.00 96.62 84 PHE A N 1
ATOM 715 C CA . PHE A 1 84 ? -10.932 -3.542 19.540 1.00 96.62 84 PHE A CA 1
ATOM 716 C C . PHE A 1 84 ? -11.699 -4.442 20.505 1.00 96.62 84 PHE A C 1
ATOM 718 O O . PHE A 1 84 ? -12.880 -4.731 20.306 1.00 96.62 84 PHE A O 1
ATOM 725 N N . ASP A 1 85 ? -11.045 -4.838 21.587 1.00 95.00 85 ASP A N 1
ATOM 726 C CA . ASP A 1 85 ? -11.679 -5.576 22.666 1.00 95.00 85 ASP A CA 1
ATOM 727 C C . ASP A 1 85 ? -12.623 -4.656 23.462 1.00 95.00 85 ASP A C 1
ATOM 729 O O . ASP A 1 85 ? -12.295 -3.510 23.795 1.00 95.00 85 ASP A O 1
ATOM 733 N N . ASN A 1 86 ? -13.823 -5.167 23.755 1.00 94.69 86 ASN A N 1
ATOM 734 C CA . ASN A 1 86 ? -14.885 -4.489 24.512 1.00 94.69 86 ASN A CA 1
ATOM 735 C C . ASN A 1 86 ? -15.315 -3.116 23.955 1.00 94.69 86 ASN A C 1
ATOM 737 O O . ASN A 1 86 ? -15.726 -2.250 24.718 1.00 94.69 86 ASN A O 1
ATOM 741 N N . PHE A 1 87 ? -15.190 -2.881 22.645 1.00 97.19 87 PHE A N 1
ATOM 742 C CA . PHE A 1 87 ? -15.581 -1.608 22.027 1.00 97.19 87 PHE A CA 1
ATOM 743 C C . PHE A 1 87 ? -17.104 -1.420 21.999 1.00 97.19 87 PHE A C 1
ATOM 745 O O . PHE A 1 87 ? -17.842 -2.325 21.594 1.00 97.19 87 PHE A O 1
ATOM 752 N N . ILE A 1 88 ? -17.574 -0.235 22.389 1.00 96.56 88 ILE A N 1
ATOM 753 C CA . ILE A 1 88 ? -19.006 0.109 22.443 1.00 96.56 88 ILE A CA 1
ATOM 754 C C . ILE A 1 88 ? -19.354 1.237 21.468 1.00 96.56 88 ILE A C 1
ATOM 756 O O . ILE A 1 88 ? -18.495 2.000 21.038 1.00 96.56 88 ILE A O 1
ATOM 760 N N . ASP A 1 89 ? -20.632 1.365 21.110 1.00 96.44 89 ASP A N 1
ATOM 761 C CA . ASP A 1 89 ? -21.062 2.336 20.088 1.00 96.44 89 ASP A CA 1
ATOM 762 C C . ASP A 1 89 ? -20.849 3.790 20.539 1.00 96.44 89 ASP A C 1
ATOM 764 O O . ASP A 1 89 ? -20.489 4.650 19.741 1.00 96.44 89 ASP A O 1
ATOM 768 N N . GLU A 1 90 ? -20.981 4.068 21.834 1.00 97.62 90 GLU A N 1
ATOM 769 C CA . GLU A 1 90 ? -20.753 5.396 22.420 1.00 97.62 90 GLU A CA 1
ATOM 770 C C . GLU A 1 90 ? -19.295 5.869 22.280 1.00 97.62 90 GLU A C 1
ATOM 772 O O . GLU A 1 90 ? -19.045 7.064 22.084 1.00 97.62 90 GLU A O 1
ATOM 777 N N . GLU A 1 91 ? -18.326 4.944 22.303 1.00 97.25 91 GLU A N 1
ATOM 778 C CA . GLU A 1 91 ? -16.912 5.251 22.045 1.00 97.25 91 GLU A CA 1
ATOM 779 C C . GLU A 1 91 ? -16.728 5.763 20.615 1.00 97.25 91 GLU A C 1
ATOM 781 O O . GLU A 1 91 ? -16.025 6.752 20.400 1.00 97.25 91 GLU A O 1
ATOM 786 N N . PHE A 1 92 ? -17.414 5.159 19.638 1.00 98.06 92 PHE A N 1
ATOM 787 C CA . PHE A 1 92 ? -17.362 5.594 18.241 1.00 98.06 92 PHE A CA 1
ATOM 788 C C . PHE A 1 92 ? -17.794 7.053 18.090 1.00 98.06 92 PHE A C 1
ATOM 790 O O . PHE A 1 92 ? -17.078 7.856 17.488 1.00 98.06 92 PHE A O 1
ATOM 797 N N . TYR A 1 93 ? -18.940 7.418 18.670 1.00 97.62 93 TYR A N 1
ATOM 798 C CA . TYR A 1 93 ? -19.452 8.787 18.597 1.00 97.62 93 TYR A CA 1
ATOM 799 C C . TYR A 1 93 ? -18.582 9.772 19.384 1.00 97.62 93 TYR A C 1
ATOM 801 O O . TYR A 1 93 ? -18.369 10.898 18.935 1.00 97.62 93 TYR A O 1
ATOM 809 N N . THR A 1 94 ? -18.010 9.348 20.513 1.00 97.38 94 THR A N 1
ATOM 810 C CA . THR A 1 94 ? -17.064 10.167 21.284 1.00 97.38 94 THR A CA 1
ATOM 811 C C . THR A 1 94 ? -15.803 10.468 20.476 1.00 97.38 94 THR A C 1
ATOM 813 O O . THR A 1 94 ? -15.394 11.626 20.374 1.00 97.38 94 THR A O 1
ATOM 816 N N . LEU A 1 95 ? -15.204 9.448 19.858 1.00 96.88 95 LEU A N 1
ATOM 817 C CA . LEU A 1 95 ? -14.027 9.597 19.005 1.00 96.88 95 LEU A CA 1
ATOM 818 C C . LEU A 1 95 ? -14.328 10.456 17.772 1.00 96.88 95 LEU A C 1
ATOM 820 O O . LEU A 1 95 ? -13.502 11.281 17.380 1.00 96.88 95 LEU A O 1
ATOM 824 N N . LEU A 1 96 ? -15.520 10.304 17.187 1.00 94.75 96 LEU A N 1
ATOM 825 C CA . LEU A 1 96 ? -15.972 11.107 16.055 1.00 94.75 96 LEU A CA 1
ATOM 826 C C . LEU A 1 96 ? -16.096 12.587 16.431 1.00 94.75 96 LEU A C 1
ATOM 828 O O . LEU A 1 96 ? -15.555 13.440 15.732 1.00 94.75 96 LEU A O 1
ATOM 832 N N . ASN A 1 97 ? -16.743 12.888 17.558 1.00 94.69 97 ASN A N 1
ATOM 833 C CA . ASN A 1 97 ? -16.915 14.256 18.051 1.00 94.69 97 ASN A CA 1
ATOM 834 C C . ASN A 1 97 ? -15.581 14.914 18.429 1.00 94.69 97 ASN A C 1
ATOM 836 O O . ASN A 1 97 ? -15.427 16.125 18.291 1.00 94.69 97 ASN A O 1
ATOM 840 N N . ARG A 1 98 ? -14.605 14.117 18.875 1.00 93.19 98 ARG A N 1
ATOM 841 C CA . ARG A 1 98 ? -13.237 14.569 19.166 1.00 93.19 98 ARG A CA 1
ATOM 842 C C . ARG A 1 98 ? -12.341 14.678 17.924 1.00 93.19 98 ARG A C 1
ATOM 844 O O . ARG A 1 98 ? -11.211 15.135 18.050 1.00 93.19 98 ARG A O 1
ATOM 851 N N . GLY A 1 99 ? -12.816 14.271 16.744 1.00 89.94 99 GLY A N 1
ATOM 852 C CA . GLY A 1 99 ? -12.074 14.386 15.485 1.00 89.94 99 GLY A CA 1
ATOM 853 C C . GLY A 1 99 ? -11.056 13.271 15.215 1.00 89.94 99 GLY A C 1
ATOM 854 O O . GLY A 1 99 ? -10.204 13.436 14.348 1.00 89.94 99 GLY A O 1
ATOM 855 N N . PHE A 1 100 ? -11.135 12.132 15.912 1.00 92.44 100 PHE A N 1
ATOM 856 C CA . PHE A 1 100 ? -10.238 10.987 15.684 1.00 92.44 100 PHE A CA 1
ATOM 857 C C . PHE A 1 100 ? -10.658 10.096 14.508 1.00 92.44 100 PHE A C 1
ATOM 859 O O . PHE A 1 100 ? -9.873 9.262 14.054 1.00 92.44 100 PHE A O 1
ATOM 866 N N . LEU A 1 101 ? -11.889 10.247 14.011 1.00 92.75 101 LEU A N 1
ATOM 867 C CA . LEU A 1 101 ? -12.377 9.523 12.840 1.00 92.75 101 LEU A CA 1
ATOM 868 C C . LEU A 1 101 ? -12.382 10.446 11.630 1.00 92.75 101 LEU A C 1
ATOM 870 O O . LEU A 1 101 ? -13.166 11.390 11.568 1.00 92.75 101 LEU A O 1
ATOM 874 N N . ASP A 1 102 ? -11.549 10.121 10.645 1.00 88.62 102 ASP A N 1
ATOM 875 C CA . ASP A 1 102 ? -11.579 10.790 9.350 1.00 88.62 102 ASP A CA 1
ATOM 876 C C . ASP A 1 102 ? -12.702 10.223 8.472 1.00 88.62 102 ASP A C 1
ATOM 878 O O . ASP A 1 102 ? -12.890 9.002 8.362 1.00 88.62 102 ASP A O 1
ATOM 882 N N . TYR A 1 103 ? -13.456 11.119 7.841 1.00 91.25 103 TYR A N 1
ATOM 883 C CA . TYR A 1 103 ? -14.587 10.777 6.993 1.00 91.25 103 TYR A CA 1
ATOM 884 C C . TYR A 1 103 ? -14.773 11.781 5.855 1.00 91.25 103 TYR A C 1
ATOM 886 O O . TYR A 1 103 ? -14.367 12.940 5.920 1.00 91.25 103 TYR A O 1
ATOM 894 N N . ILE A 1 104 ? -15.461 11.327 4.813 1.00 85.00 104 ILE A N 1
ATOM 895 C CA . ILE A 1 104 ? -15.969 12.159 3.723 1.00 85.00 104 ILE A CA 1
ATOM 896 C C . ILE A 1 104 ? -17.476 11.964 3.594 1.00 85.00 104 ILE A C 1
ATOM 898 O O . ILE A 1 104 ? -18.015 10.938 4.004 1.00 85.00 104 ILE A O 1
ATOM 902 N N . PHE A 1 105 ? -18.166 12.917 2.978 1.00 85.81 105 PHE A N 1
ATOM 903 C CA . PHE A 1 105 ? -19.557 12.721 2.583 1.00 85.81 105 PHE A CA 1
ATOM 904 C C . PHE A 1 105 ? -19.618 12.159 1.159 1.00 85.81 105 PHE A C 1
ATOM 906 O O . PHE A 1 105 ? -18.996 12.701 0.244 1.00 85.81 105 PHE A O 1
ATOM 913 N N . VAL A 1 106 ? -20.384 11.088 0.957 1.00 86.00 106 VAL A N 1
ATOM 914 C CA . VAL A 1 106 ? -20.665 10.482 -0.350 1.00 86.00 106 VAL A CA 1
ATOM 915 C C . VAL A 1 106 ? -22.172 10.325 -0.486 1.00 86.00 106 VAL A C 1
ATOM 917 O O . VAL A 1 106 ? -22.791 9.584 0.268 1.00 86.00 106 VAL A O 1
ATOM 920 N N . ASN A 1 107 ? -22.772 11.036 -1.442 1.00 85.12 107 ASN A N 1
ATOM 921 C CA . ASN A 1 107 ? -24.224 11.083 -1.653 1.00 85.12 107 ASN A CA 1
ATOM 922 C C . ASN A 1 107 ? -25.029 11.428 -0.381 1.00 85.12 107 ASN A C 1
ATOM 924 O O . ASN A 1 107 ? -26.129 10.924 -0.194 1.00 85.12 107 ASN A O 1
ATOM 928 N N . GLY A 1 108 ? -24.487 12.294 0.481 1.00 85.00 108 GLY A N 1
ATOM 929 C CA . GLY A 1 108 ? -25.140 12.722 1.726 1.00 85.00 108 GLY A CA 1
ATOM 930 C C . GLY A 1 108 ? -24.866 11.831 2.941 1.00 85.00 108 GLY A C 1
ATOM 931 O O . GLY A 1 108 ? -25.213 12.214 4.051 1.00 85.00 108 GLY A O 1
ATOM 932 N N . GLU A 1 109 ? -24.187 10.696 2.770 1.00 90.56 109 GLU A N 1
ATOM 933 C CA . GLU A 1 109 ? -23.816 9.802 3.871 1.00 90.56 109 GLU A CA 1
ATOM 934 C C . GLU A 1 109 ? -22.333 9.923 4.218 1.00 90.56 109 GLU A C 1
ATOM 936 O O . GLU A 1 109 ? -21.494 10.110 3.333 1.00 90.56 109 GLU A O 1
ATOM 941 N N . ARG A 1 110 ? -21.983 9.764 5.499 1.00 92.75 110 ARG A N 1
ATOM 942 C CA . ARG A 1 110 ? -20.579 9.679 5.916 1.00 92.75 110 ARG A CA 1
ATOM 943 C C . ARG A 1 110 ? -19.970 8.353 5.473 1.00 92.75 110 ARG A C 1
ATOM 945 O O . ARG A 1 110 ? -20.564 7.288 5.652 1.00 92.75 110 ARG A O 1
ATOM 952 N N . LYS A 1 111 ? -18.756 8.434 4.940 1.00 94.56 111 LYS A N 1
ATOM 953 C CA . LYS A 1 111 ? -17.891 7.297 4.652 1.00 94.56 111 LYS A CA 1
ATOM 954 C C . LYS A 1 111 ? -16.552 7.473 5.353 1.00 94.56 111 LYS A C 1
ATOM 956 O O . LYS A 1 111 ? -15.949 8.536 5.241 1.00 94.56 111 LYS A O 1
ATOM 961 N N . TYR A 1 112 ? -16.096 6.447 6.059 1.00 96.00 112 TYR A N 1
ATOM 962 C CA . TYR A 1 112 ? -14.948 6.495 6.967 1.00 96.00 112 TYR A CA 1
ATOM 963 C C . TYR A 1 112 ? -13.689 5.901 6.339 1.00 96.00 112 TYR A C 1
ATOM 965 O O . TYR A 1 112 ? -13.771 4.939 5.569 1.00 96.00 112 TYR A O 1
ATOM 973 N N . GLU A 1 113 ? -12.529 6.475 6.674 1.00 95.31 113 GLU A N 1
ATOM 974 C CA . GLU A 1 113 ? -11.228 6.054 6.141 1.00 95.31 113 GLU A CA 1
ATOM 975 C C . GLU A 1 113 ? -10.928 4.595 6.515 1.00 95.31 113 GLU A C 1
ATOM 977 O O . GLU A 1 113 ? -11.179 4.152 7.632 1.00 95.31 113 GLU A O 1
ATOM 982 N N . LYS A 1 114 ? -10.395 3.809 5.580 1.00 95.62 114 LYS A N 1
ATOM 983 C CA . LYS A 1 114 ? -10.288 2.349 5.714 1.00 95.62 114 LYS A CA 1
ATOM 984 C C . LYS A 1 114 ? -9.389 1.869 6.867 1.00 95.62 114 LYS A C 1
ATOM 986 O O . LYS A 1 114 ? -9.508 0.707 7.256 1.00 95.62 114 LYS A O 1
ATOM 991 N N . ARG A 1 115 ? -8.471 2.706 7.362 1.00 94.19 115 ARG A N 1
ATOM 992 C CA . ARG A 1 115 ? -7.516 2.434 8.450 1.00 94.19 115 ARG A CA 1
ATOM 993 C C . ARG A 1 115 ? -7.863 3.166 9.750 1.00 94.19 115 ARG A C 1
ATOM 995 O O . ARG A 1 115 ? -7.035 3.189 10.659 1.00 94.19 115 ARG A O 1
ATOM 1002 N N . PHE A 1 116 ? -9.064 3.735 9.878 1.00 95.38 116 PHE A N 1
ATOM 1003 C CA . PHE A 1 116 ? -9.435 4.545 11.044 1.00 95.38 116 PHE A CA 1
ATOM 1004 C C . PHE A 1 116 ? -9.187 3.831 12.391 1.00 95.38 116 PHE A C 1
ATOM 1006 O O . PHE A 1 116 ? -8.664 4.452 13.308 1.00 95.38 116 PHE A O 1
ATOM 1013 N N . VAL A 1 117 ? -9.456 2.521 12.500 1.00 95.44 117 VAL A N 1
ATOM 1014 C CA . VAL A 1 117 ? -9.184 1.727 13.719 1.00 95.44 117 VAL A CA 1
ATOM 1015 C C . VAL A 1 117 ? -7.696 1.741 14.076 1.00 95.44 117 VAL A C 1
ATOM 1017 O O . VAL A 1 117 ? -7.329 1.994 15.220 1.00 95.44 117 VAL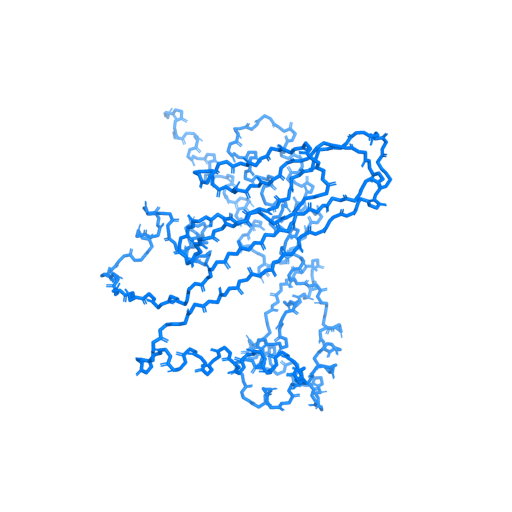 A O 1
ATOM 1020 N N . GLN A 1 118 ? -6.821 1.492 13.098 1.00 92.25 118 GLN A N 1
ATOM 1021 C CA . GLN A 1 118 ? -5.376 1.512 13.323 1.00 92.25 118 GLN A CA 1
ATOM 1022 C C . GLN A 1 118 ? -4.883 2.923 13.650 1.00 92.25 118 GLN A C 1
ATOM 1024 O O . GLN A 1 118 ? -3.980 3.063 14.468 1.00 92.25 118 GLN A O 1
ATOM 1029 N N . ASN A 1 119 ? -5.480 3.954 13.047 1.00 92.38 119 ASN A N 1
ATOM 1030 C CA . ASN A 1 119 ? -5.133 5.347 13.324 1.00 92.38 119 ASN A CA 1
ATOM 1031 C C . ASN A 1 119 ? -5.521 5.741 14.761 1.00 92.38 119 ASN A C 1
ATOM 1033 O O . ASN A 1 119 ? -4.725 6.379 15.443 1.00 92.38 119 ASN A O 1
ATOM 1037 N N . ILE A 1 120 ? -6.689 5.302 15.247 1.00 95.06 120 ILE A N 1
ATOM 1038 C CA . ILE A 1 120 ? -7.116 5.485 16.645 1.00 95.06 120 ILE A CA 1
ATOM 1039 C C . ILE A 1 120 ? -6.124 4.806 17.593 1.00 95.06 120 ILE A C 1
ATOM 1041 O O . ILE A 1 120 ? -5.621 5.448 18.509 1.00 95.06 120 ILE A O 1
ATOM 1045 N N . ALA A 1 121 ? -5.795 3.534 17.345 1.00 93.06 121 ALA A N 1
ATOM 1046 C CA . ALA A 1 121 ? -4.835 2.792 18.163 1.00 93.06 121 ALA A CA 1
ATOM 1047 C C . ALA A 1 121 ? -3.428 3.404 18.131 1.00 93.06 121 ALA A C 1
ATOM 1049 O O . ALA A 1 121 ? -2.694 3.316 19.103 1.00 93.06 121 ALA A O 1
ATOM 1050 N N . TYR A 1 122 ? -3.033 4.019 17.017 1.00 88.69 122 TYR A N 1
ATOM 1051 C CA . TYR A 1 122 ? -1.759 4.726 16.921 1.00 88.69 122 TYR A CA 1
ATOM 1052 C C . TYR A 1 122 ? -1.760 6.032 17.729 1.00 88.69 122 TYR A C 1
ATOM 1054 O O . TYR A 1 122 ? -0.759 6.366 18.355 1.00 88.69 122 TYR A O 1
ATOM 1062 N N . ALA A 1 123 ? -2.871 6.771 17.716 1.00 90.25 123 ALA A N 1
ATOM 1063 C CA . ALA A 1 123 ? -2.973 8.076 18.362 1.00 90.25 123 ALA A CA 1
ATOM 1064 C C . ALA A 1 123 ? -3.265 8.001 19.871 1.00 90.25 123 ALA A C 1
ATOM 1066 O O . ALA A 1 123 ? -2.871 8.904 20.607 1.00 90.25 123 ALA A O 1
ATOM 1067 N N . LEU A 1 124 ? -3.967 6.960 20.331 1.00 93.38 124 LEU A N 1
ATOM 1068 C CA . LEU A 1 124 ? -4.479 6.846 21.697 1.00 93.38 124 LEU A CA 1
ATOM 1069 C C . LEU A 1 124 ? -4.028 5.535 22.348 1.00 93.38 124 LEU A C 1
ATOM 1071 O O . LEU A 1 124 ? -4.436 4.447 21.937 1.00 93.38 124 LEU A O 1
ATOM 1075 N N . SER A 1 125 ? -3.233 5.644 23.414 1.00 92.31 125 SER A N 1
ATOM 1076 C CA . SER A 1 125 ? -2.671 4.494 24.138 1.00 92.31 125 SER A CA 1
ATOM 1077 C C . SER A 1 125 ? -3.739 3.555 24.709 1.00 92.31 125 SER A C 1
ATOM 1079 O O . SER A 1 125 ? -3.586 2.341 24.633 1.00 92.31 125 SER A O 1
ATOM 1081 N N . GLU A 1 126 ? -4.856 4.085 25.211 1.00 94.62 126 GLU A N 1
ATOM 1082 C CA . GLU A 1 126 ? -5.962 3.273 25.748 1.00 94.62 126 GLU A CA 1
ATOM 1083 C C . GLU A 1 126 ? -6.584 2.335 24.696 1.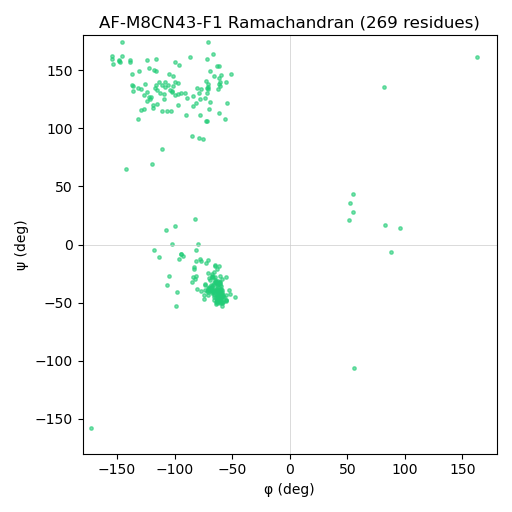00 94.62 126 GLU A C 1
ATOM 1085 O O . GLU A 1 126 ? -6.988 1.217 25.012 1.00 94.62 126 GLU A O 1
ATOM 1090 N N . TYR A 1 127 ? -6.611 2.759 23.429 1.00 94.94 127 TYR A N 1
ATOM 1091 C CA . TYR A 1 127 ? -7.079 1.940 22.312 1.00 94.94 127 TYR A CA 1
ATOM 1092 C C . TYR A 1 127 ? -5.966 1.040 21.772 1.00 94.94 127 TYR A C 1
ATOM 1094 O O . TYR A 1 127 ? -6.248 -0.076 21.338 1.00 94.94 127 TYR A O 1
ATOM 1102 N N . TYR A 1 128 ? -4.704 1.478 21.830 1.00 91.56 128 TYR A N 1
ATOM 1103 C CA . TYR A 1 128 ? -3.551 0.644 21.484 1.00 91.56 128 TYR A CA 1
ATOM 1104 C C . TYR A 1 128 ? -3.511 -0.658 22.289 1.00 91.56 128 TYR A C 1
ATOM 1106 O O . TYR A 1 128 ? -3.277 -1.724 21.724 1.00 91.56 128 TYR A O 1
ATOM 1114 N N . GLU A 1 129 ? -3.777 -0.589 23.594 1.00 92.44 129 GLU A N 1
ATOM 1115 C CA . GLU A 1 129 ? -3.774 -1.776 24.457 1.00 92.44 129 GLU A CA 1
ATOM 1116 C C . GLU A 1 129 ? -4.958 -2.714 24.188 1.00 92.44 129 GLU A C 1
ATOM 1118 O O . GLU A 1 129 ? -4.868 -3.915 24.430 1.00 92.44 129 GLU A O 1
ATOM 1123 N N . ARG A 1 130 ? -6.058 -2.184 23.642 1.00 94.56 130 ARG A N 1
ATOM 1124 C CA . ARG A 1 130 ? -7.289 -2.932 23.350 1.00 94.56 130 ARG A CA 1
ATOM 1125 C C . ARG A 1 130 ? -7.363 -3.459 21.920 1.00 94.56 130 ARG A C 1
ATOM 1127 O O . ARG A 1 130 ? -8.313 -4.167 21.596 1.00 94.56 130 ARG A O 1
ATOM 1134 N N . ILE A 1 131 ? -6.441 -3.089 21.028 1.00 93.75 131 ILE A N 1
ATOM 1135 C CA . ILE A 1 131 ? -6.492 -3.564 19.642 1.00 93.75 131 ILE A CA 1
ATOM 1136 C C . ILE A 1 131 ? -6.003 -5.009 19.561 1.00 93.75 131 ILE A C 1
ATOM 1138 O O . ILE A 1 131 ? -4.938 -5.357 20.069 1.00 93.75 131 ILE A O 1
ATOM 1142 N N . LYS A 1 132 ? -6.743 -5.856 18.848 1.00 90.75 132 LYS A N 1
ATOM 1143 C CA . LYS A 1 132 ? -6.335 -7.227 18.553 1.00 90.75 132 LYS A CA 1
ATOM 1144 C C . LYS A 1 132 ? -5.045 -7.212 17.745 1.00 90.75 132 LYS A C 1
ATOM 1146 O O . LYS A 1 132 ? -5.010 -6.775 16.590 1.00 90.75 132 LYS A O 1
ATOM 1151 N N . LYS A 1 133 ? -3.975 -7.707 18.360 1.00 82.00 133 LYS A N 1
ATOM 1152 C CA . LYS A 1 133 ? -2.649 -7.773 17.749 1.00 82.00 133 LYS A CA 1
ATOM 1153 C C . LYS A 1 133 ? -2.483 -9.083 16.994 1.00 82.00 133 LYS A C 1
ATOM 1155 O O . LYS A 1 133 ? -2.636 -10.176 17.537 1.00 82.00 133 LYS A O 1
ATOM 1160 N N . GLU A 1 134 ? -2.116 -8.979 15.726 1.00 80.44 134 GLU A N 1
ATOM 1161 C CA . GLU A 1 134 ? -1.619 -10.130 14.982 1.00 80.44 134 GLU A CA 1
ATOM 1162 C C . GLU A 1 134 ? -0.160 -10.382 15.381 1.00 80.44 134 GLU A C 1
ATOM 1164 O O . GLU A 1 134 ? 0.720 -9.593 15.027 1.00 80.44 134 GLU A O 1
ATOM 1169 N N . LYS A 1 135 ? 0.103 -11.494 16.086 1.00 77.81 135 LYS A N 1
ATOM 1170 C CA . LYS A 1 135 ? 1.434 -11.840 16.628 1.00 77.81 135 LYS A CA 1
ATOM 1171 C C . LYS A 1 135 ? 2.563 -11.685 15.603 1.00 77.81 135 LYS A C 1
ATOM 1173 O O . LYS A 1 135 ? 3.585 -11.081 15.907 1.00 77.81 135 LYS A O 1
ATOM 1178 N N . ASN A 1 136 ? 2.363 -12.161 14.374 1.00 78.19 136 ASN A N 1
ATOM 1179 C CA . ASN A 1 136 ? 3.387 -12.096 13.325 1.00 78.19 136 ASN A CA 1
ATOM 1180 C C . ASN A 1 136 ? 3.708 -10.650 12.908 1.00 78.19 136 ASN A C 1
ATOM 1182 O O . ASN A 1 136 ? 4.869 -10.309 12.689 1.00 78.19 136 ASN A O 1
ATOM 1186 N N . LYS A 1 137 ? 2.692 -9.780 12.818 1.00 77.75 137 LYS A N 1
ATOM 1187 C CA . LYS A 1 137 ? 2.889 -8.363 12.471 1.00 77.75 137 LYS A CA 1
ATOM 1188 C C . LYS A 1 137 ? 3.593 -7.611 13.595 1.00 77.75 137 LYS A C 1
ATOM 1190 O O . LYS A 1 137 ? 4.442 -6.771 13.316 1.00 77.75 137 LYS A O 1
ATOM 1195 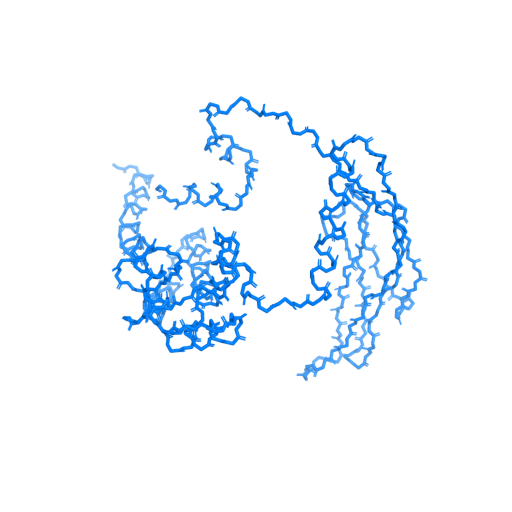N N . GLU A 1 138 ? 3.249 -7.909 14.844 1.00 80.06 138 GLU A N 1
ATOM 1196 C CA . GLU A 1 138 ? 3.899 -7.314 16.013 1.00 80.06 138 GLU A CA 1
ATOM 1197 C C . GLU A 1 138 ? 5.366 -7.740 16.115 1.00 80.06 138 GLU A C 1
ATOM 1199 O O . GLU A 1 138 ? 6.237 -6.890 16.269 1.00 80.06 138 GLU A O 1
ATOM 1204 N N . GLN A 1 139 ? 5.664 -9.027 15.922 1.00 83.69 139 GLN A N 1
ATOM 1205 C CA . GLN A 1 139 ? 7.040 -9.525 15.894 1.00 83.69 139 GLN A CA 1
ATOM 1206 C C . GLN A 1 139 ? 7.874 -8.858 14.795 1.00 83.69 139 GLN A C 1
ATOM 1208 O O . GLN A 1 139 ? 8.981 -8.399 15.071 1.00 83.69 139 GLN A O 1
ATOM 1213 N N . ALA A 1 140 ? 7.339 -8.737 13.576 1.00 82.62 140 ALA A N 1
ATOM 1214 C CA . ALA A 1 140 ? 8.032 -8.068 12.475 1.00 82.62 140 ALA A CA 1
ATOM 1215 C C . ALA A 1 140 ? 8.282 -6.574 12.756 1.00 82.62 140 ALA A C 1
ATOM 1217 O O . ALA A 1 140 ? 9.360 -6.060 12.457 1.00 82.62 140 ALA A O 1
ATOM 1218 N N . ARG A 1 141 ? 7.308 -5.876 13.359 1.00 83.62 141 ARG A N 1
ATOM 1219 C CA . ARG A 1 141 ? 7.468 -4.473 13.780 1.00 83.62 141 ARG A CA 1
ATOM 1220 C C . ARG A 1 141 ? 8.537 -4.330 14.853 1.00 83.62 141 ARG A C 1
ATOM 1222 O O . ARG A 1 141 ? 9.466 -3.558 14.665 1.00 83.62 141 ARG A O 1
ATOM 1229 N N . ASN A 1 142 ? 8.455 -5.123 15.918 1.00 87.94 142 ASN A N 1
ATOM 1230 C CA . ASN A 1 142 ? 9.419 -5.083 17.016 1.00 87.94 142 ASN A CA 1
ATOM 1231 C C . ASN A 1 142 ? 10.837 -5.416 16.538 1.00 87.94 142 ASN A C 1
ATOM 1233 O O . ASN A 1 142 ? 11.792 -4.786 16.980 1.00 87.94 142 ASN A O 1
ATOM 1237 N N . PHE A 1 143 ? 10.984 -6.365 15.609 1.00 89.00 143 PHE A N 1
ATOM 1238 C CA . PHE A 1 143 ? 12.270 -6.671 14.983 1.00 89.00 143 PHE A CA 1
ATOM 1239 C C . PHE A 1 143 ? 12.858 -5.443 14.270 1.00 89.00 143 PHE A C 1
ATOM 1241 O O . PHE A 1 143 ? 14.004 -5.072 14.529 1.00 89.00 143 PHE A O 1
ATOM 1248 N N . ASN A 1 144 ? 12.059 -4.772 13.435 1.00 87.75 144 ASN A N 1
ATOM 1249 C CA . ASN A 1 144 ? 12.490 -3.573 12.714 1.00 87.75 144 ASN A CA 1
ATOM 1250 C C . ASN A 1 144 ? 12.787 -2.397 13.657 1.00 87.75 144 ASN A C 1
ATOM 1252 O O . ASN A 1 144 ? 13.815 -1.740 13.501 1.00 87.75 144 ASN A O 1
ATOM 1256 N N . ASP A 1 145 ? 11.934 -2.151 14.653 1.00 88.69 145 ASP A N 1
ATOM 1257 C CA . ASP A 1 145 ? 12.095 -1.050 15.609 1.00 88.69 145 ASP A CA 1
ATOM 1258 C C . ASP A 1 145 ? 13.333 -1.240 16.487 1.00 88.69 145 ASP A C 1
ATOM 1260 O O . ASP A 1 145 ? 14.089 -0.294 16.720 1.00 88.69 145 ASP A O 1
ATOM 1264 N N . ASN A 1 146 ? 13.579 -2.467 16.949 1.00 93.19 146 ASN A N 1
ATOM 1265 C CA . ASN A 1 146 ? 14.786 -2.789 17.702 1.00 93.19 146 ASN A CA 1
ATOM 1266 C C . ASN A 1 146 ? 16.029 -2.601 16.832 1.00 93.19 146 ASN A C 1
ATOM 1268 O O . ASN A 1 146 ? 16.970 -1.932 17.264 1.00 93.19 146 ASN A O 1
ATOM 1272 N N . ARG A 1 147 ? 16.005 -3.090 15.582 1.00 92.56 147 ARG A N 1
ATOM 1273 C CA . ARG A 1 147 ? 17.125 -2.907 14.655 1.00 92.56 147 ARG A CA 1
ATOM 1274 C C . ARG A 1 147 ? 17.397 -1.431 14.366 1.00 92.56 147 ARG A C 1
ATOM 1276 O O . ARG A 1 147 ? 18.551 -1.008 14.355 1.00 92.56 147 ARG A O 1
ATOM 1283 N N . LEU A 1 148 ? 16.349 -0.627 14.193 1.00 90.06 148 LEU A N 1
ATOM 1284 C CA . LEU A 1 148 ? 16.472 0.817 14.013 1.00 90.06 148 LEU A CA 1
ATOM 1285 C C . LEU A 1 148 ? 17.101 1.486 15.244 1.00 90.06 148 LEU A C 1
ATOM 1287 O O . LEU A 1 148 ? 18.000 2.311 15.096 1.00 90.06 148 LEU A O 1
ATOM 1291 N N . ARG A 1 149 ? 16.687 1.113 16.463 1.00 90.88 149 ARG A N 1
ATOM 1292 C CA . ARG A 1 149 ? 17.277 1.639 17.709 1.00 90.88 149 ARG A CA 1
ATOM 1293 C C . ARG A 1 149 ? 18.755 1.277 17.852 1.00 90.88 149 ARG A C 1
ATOM 1295 O O . ARG A 1 149 ? 19.524 2.114 18.313 1.00 90.88 149 ARG A O 1
ATOM 1302 N N . GLU A 1 150 ? 19.156 0.065 17.477 1.00 93.00 150 GLU A N 1
ATOM 1303 C CA . GLU A 1 150 ? 20.567 -0.353 17.462 1.00 93.00 150 GLU A CA 1
ATOM 1304 C C . GLU A 1 150 ? 21.391 0.504 16.496 1.00 93.00 150 GLU A C 1
ATOM 1306 O O . GLU A 1 150 ? 22.422 1.059 16.877 1.00 93.00 150 GLU A O 1
ATOM 1311 N N . LEU A 1 151 ? 20.892 0.681 15.271 1.00 91.19 151 LEU A N 1
ATOM 1312 C CA . LEU A 1 151 ? 21.515 1.524 14.251 1.00 91.19 151 LEU A CA 1
ATOM 1313 C C . LEU A 1 151 ? 21.657 2.983 14.716 1.00 91.19 151 LEU A C 1
ATOM 1315 O O . LEU A 1 151 ? 22.719 3.583 14.553 1.00 91.19 151 LEU A O 1
ATOM 1319 N N . LEU A 1 152 ? 20.627 3.544 15.359 1.00 88.06 152 LEU A N 1
ATOM 1320 C CA . LEU A 1 152 ? 20.667 4.901 15.924 1.00 88.06 152 LEU A CA 1
ATOM 1321 C C . LEU A 1 152 ? 21.647 5.038 17.099 1.00 88.06 152 LEU A C 1
ATOM 1323 O O . LEU A 1 152 ? 22.198 6.116 17.308 1.00 88.06 152 LEU A O 1
ATOM 1327 N N . LYS A 1 153 ? 21.899 3.956 17.846 1.00 92.06 153 LYS A N 1
ATOM 1328 C CA . LYS A 1 153 ? 22.915 3.901 18.911 1.00 92.06 153 LYS A CA 1
ATOM 1329 C C . LYS A 1 153 ? 24.342 3.700 18.381 1.00 92.06 153 LYS A C 1
ATOM 1331 O O . LYS A 1 153 ? 25.273 3.659 19.180 1.00 92.06 153 LYS A O 1
ATOM 1336 N N . GLY A 1 154 ? 24.523 3.606 17.063 1.00 90.06 154 GLY A N 1
ATOM 1337 C CA . GLY A 1 154 ? 25.831 3.494 16.418 1.00 90.06 154 GLY A CA 1
ATOM 1338 C C . GLY A 1 154 ? 26.270 2.065 16.106 1.00 90.06 154 GLY A C 1
ATOM 1339 O O . GLY A 1 154 ? 27.447 1.857 15.810 1.00 90.06 154 GLY A O 1
ATOM 1340 N N . ASP A 1 155 ? 25.363 1.084 16.155 1.00 92.88 155 ASP A N 1
ATOM 1341 C CA . ASP A 1 155 ? 25.688 -0.264 15.689 1.00 92.88 155 ASP A CA 1
ATOM 1342 C C . ASP A 1 155 ? 26.007 -0.277 14.181 1.00 92.88 155 ASP A C 1
ATOM 1344 O O . ASP A 1 155 ? 25.556 0.571 13.403 1.00 92.88 155 ASP A O 1
ATOM 1348 N N . LYS A 1 156 ? 26.811 -1.252 13.750 1.00 91.69 156 LYS A N 1
ATOM 1349 C CA . LYS A 1 156 ? 27.251 -1.365 12.356 1.00 91.69 156 LYS A CA 1
ATOM 1350 C C . LYS A 1 156 ? 26.107 -1.827 11.459 1.00 91.69 156 LYS A C 1
ATOM 1352 O O . LYS A 1 156 ? 25.341 -2.721 11.813 1.00 91.69 156 LYS A O 1
ATOM 1357 N N . GLN A 1 157 ? 26.046 -1.249 10.262 1.00 91.94 157 GLN A N 1
ATOM 1358 C CA . GLN A 1 157 ? 25.127 -1.657 9.198 1.00 91.94 157 GLN A CA 1
ATOM 1359 C C . GLN A 1 157 ? 25.381 -3.111 8.797 1.00 91.94 157 GLN A C 1
ATOM 1361 O O . GLN A 1 157 ? 26.530 -3.514 8.605 1.00 91.94 157 GLN A O 1
ATOM 1366 N N . LYS A 1 158 ? 24.303 -3.871 8.628 1.00 94.06 158 LYS A N 1
ATOM 1367 C CA . LYS A 1 158 ? 24.329 -5.248 8.136 1.00 94.06 158 LYS A CA 1
ATOM 1368 C C . LYS A 1 158 ? 24.057 -5.290 6.635 1.00 94.06 158 LYS A C 1
ATOM 1370 O O . LYS A 1 158 ? 23.421 -4.399 6.066 1.00 94.06 158 LYS A O 1
ATOM 1375 N N . GLU A 1 159 ? 24.556 -6.350 6.012 1.00 95.56 159 GLU A N 1
ATOM 1376 C CA . GLU A 1 159 ? 24.247 -6.728 4.637 1.00 95.56 159 GLU A CA 1
ATOM 1377 C C . GLU A 1 159 ? 23.479 -8.048 4.652 1.00 95.56 159 GLU A C 1
ATOM 1379 O O . GLU A 1 159 ? 23.793 -8.953 5.428 1.00 95.56 159 GLU A O 1
ATOM 1384 N N . TYR A 1 160 ? 22.471 -8.153 3.793 1.00 95.50 160 TYR A N 1
ATOM 1385 C CA . TYR A 1 160 ? 21.621 -9.327 3.672 1.00 95.50 160 TYR A CA 1
ATOM 1386 C C . TYR A 1 160 ? 21.697 -9.848 2.245 1.00 95.50 160 TYR A C 1
ATOM 1388 O O . TYR A 1 160 ? 21.455 -9.103 1.295 1.00 95.50 160 TYR A O 1
ATOM 1396 N N . LYS A 1 161 ? 22.013 -11.136 2.095 1.00 97.75 161 LYS A N 1
ATOM 1397 C CA . LYS A 1 161 ? 21.916 -11.822 0.809 1.00 97.75 161 LYS A CA 1
ATOM 1398 C C . LYS A 1 161 ? 20.479 -12.291 0.617 1.00 97.75 161 LYS A C 1
ATOM 1400 O O . LYS A 1 161 ? 19.971 -13.075 1.415 1.00 97.75 161 LYS A O 1
ATOM 1405 N N . ILE A 1 162 ? 19.838 -11.806 -0.435 1.00 97.62 162 ILE A N 1
ATOM 1406 C CA . ILE A 1 162 ? 18.476 -12.165 -0.807 1.00 97.62 162 ILE A CA 1
ATOM 1407 C C . ILE A 1 162 ? 18.540 -13.125 -1.983 1.00 97.62 162 ILE A C 1
ATOM 1409 O O . ILE A 1 162 ? 19.246 -12.866 -2.953 1.00 97.62 162 ILE A O 1
ATOM 1413 N N . HIS A 1 163 ? 17.778 -14.208 -1.891 1.00 98.06 163 HIS A N 1
ATOM 1414 C CA . HIS A 1 163 ? 17.467 -15.105 -2.993 1.00 98.06 163 HIS A CA 1
ATOM 1415 C C . HIS A 1 163 ? 15.951 -15.069 -3.168 1.00 98.06 163 HIS A C 1
ATOM 1417 O O . HIS A 1 163 ? 15.216 -15.355 -2.221 1.00 98.06 163 HIS A O 1
ATOM 1423 N N . ALA A 1 164 ? 15.479 -14.658 -4.341 1.00 97.31 164 ALA A N 1
ATOM 1424 C CA . ALA A 1 164 ? 14.057 -14.482 -4.599 1.00 97.31 164 ALA A CA 1
ATOM 1425 C C . ALA A 1 164 ? 13.662 -15.031 -5.968 1.00 97.31 164 ALA A C 1
ATOM 1427 O O . ALA A 1 164 ? 14.413 -14.933 -6.937 1.00 97.31 164 ALA A O 1
ATOM 1428 N N . LYS A 1 165 ? 12.436 -15.555 -6.040 1.00 98.00 165 LYS A N 1
ATOM 1429 C CA . LYS A 1 165 ? 11.799 -16.019 -7.269 1.00 98.00 165 LYS A CA 1
ATOM 1430 C C . LYS A 1 165 ? 10.477 -15.293 -7.457 1.00 98.00 165 LYS A C 1
ATOM 1432 O O . LYS A 1 165 ? 9.608 -15.344 -6.588 1.00 98.00 165 LYS A O 1
ATOM 1437 N N . ILE A 1 166 ? 10.327 -14.628 -8.595 1.00 97.44 166 ILE A N 1
ATOM 1438 C CA . ILE A 1 166 ? 9.053 -14.057 -9.030 1.00 97.44 166 ILE A CA 1
ATOM 1439 C C . ILE A 1 166 ? 8.417 -15.056 -9.981 1.00 97.44 166 ILE A C 1
ATOM 1441 O O . ILE A 1 166 ? 9.067 -15.508 -10.920 1.00 97.44 166 ILE A O 1
ATOM 1445 N N . PHE A 1 167 ? 7.153 -15.385 -9.734 1.00 97.50 167 PHE A N 1
ATOM 1446 C CA . PHE A 1 167 ? 6.375 -16.324 -10.529 1.00 97.50 167 PHE A CA 1
ATOM 1447 C C . PHE A 1 167 ? 5.070 -15.668 -10.983 1.00 97.50 167 PHE A C 1
ATOM 1449 O O . PHE A 1 167 ? 4.415 -14.978 -10.200 1.00 97.50 167 PHE A O 1
ATOM 1456 N N . LEU A 1 168 ? 4.696 -15.900 -12.237 1.00 96.06 168 LEU A N 1
ATOM 1457 C CA . LEU A 1 168 ? 3.472 -15.424 -12.859 1.00 96.06 168 LEU A CA 1
ATOM 1458 C C . LEU A 1 168 ? 2.836 -16.555 -13.670 1.00 96.06 168 LEU A C 1
ATOM 1460 O O . LEU A 1 168 ? 3.485 -17.189 -14.504 1.00 96.06 168 LEU A O 1
ATOM 1464 N N . LYS A 1 169 ? 1.535 -16.737 -13.456 1.00 94.06 169 LYS A N 1
ATOM 1465 C CA . LYS A 1 169 ? 0.666 -17.591 -14.257 1.00 94.06 169 LYS A CA 1
ATOM 1466 C C . LYS A 1 169 ? -0.527 -16.766 -14.709 1.00 94.06 169 LYS A C 1
ATOM 1468 O O . LYS A 1 169 ? -1.156 -16.113 -13.879 1.00 94.06 169 LYS A O 1
ATOM 1473 N N . ILE A 1 170 ? -0.801 -16.785 -16.007 1.00 91.25 170 ILE A N 1
ATOM 1474 C CA . ILE A 1 170 ? -1.948 -16.095 -16.593 1.00 91.25 170 ILE A CA 1
ATOM 1475 C C . ILE A 1 170 ? -3.160 -17.002 -16.386 1.00 91.25 170 ILE A C 1
ATOM 1477 O O . ILE A 1 170 ? -3.134 -18.171 -16.766 1.00 91.25 170 ILE A O 1
ATOM 1481 N N . VAL A 1 171 ? -4.182 -16.491 -15.702 1.00 89.00 171 VAL A N 1
ATOM 1482 C CA . VAL A 1 171 ? -5.420 -17.239 -15.396 1.00 89.00 171 VAL A CA 1
ATOM 1483 C C . VAL A 1 171 ? -6.630 -16.656 -16.114 1.00 89.00 171 VAL A C 1
ATOM 1485 O O . VAL A 1 171 ? -7.703 -17.252 -16.122 1.00 89.00 171 VAL A O 1
ATOM 1488 N N . GLU A 1 172 ? -6.456 -15.478 -16.697 1.00 84.44 172 GLU A N 1
ATOM 1489 C CA . GLU A 1 172 ? -7.434 -14.785 -17.502 1.00 84.44 172 GLU A CA 1
ATOM 1490 C C . GLU A 1 172 ? -7.618 -15.494 -18.842 1.00 84.44 172 GLU A C 1
ATOM 1492 O O . GLU A 1 172 ? -6.654 -15.907 -19.493 1.00 84.44 172 GLU A O 1
ATOM 1497 N N . ASP A 1 173 ? -8.873 -15.597 -19.270 1.00 82.00 173 ASP A N 1
ATOM 1498 C CA . ASP A 1 173 ? -9.186 -16.092 -20.601 1.00 82.00 173 ASP A CA 1
ATOM 1499 C C . ASP A 1 173 ? -8.950 -14.973 -21.618 1.00 82.00 173 ASP A C 1
ATOM 1501 O O . ASP A 1 173 ? -9.797 -14.107 -21.839 1.00 82.00 173 ASP A O 1
ATOM 1505 N N . ILE A 1 174 ? -7.732 -14.947 -22.152 1.00 85.00 174 ILE A N 1
ATOM 1506 C CA . ILE A 1 174 ? -7.325 -14.064 -23.243 1.00 85.00 174 ILE A CA 1
ATOM 1507 C C . ILE A 1 174 ? -7.405 -14.818 -24.574 1.00 85.00 174 ILE A C 1
ATOM 1509 O O . ILE A 1 174 ? -7.033 -15.997 -24.660 1.00 85.00 174 ILE A O 1
ATOM 1513 N N . GLU A 1 175 ? -7.902 -14.132 -25.606 1.00 82.50 175 GLU A N 1
ATOM 1514 C CA . GLU A 1 175 ? -8.011 -14.670 -26.968 1.00 82.50 175 GLU A CA 1
ATOM 1515 C C . GLU A 1 175 ? -6.625 -14.839 -27.606 1.00 82.50 175 GLU A C 1
ATOM 1517 O O . GLU A 1 175 ? -6.405 -15.746 -28.409 1.00 82.50 175 GLU A O 1
ATOM 1522 N N . GLU A 1 176 ? -5.662 -13.994 -27.228 1.00 82.69 176 GLU A N 1
ATOM 1523 C CA . GLU A 1 176 ? -4.307 -14.033 -27.755 1.00 82.69 176 GLU A CA 1
ATOM 1524 C C . GLU A 1 176 ? -3.525 -15.262 -27.268 1.00 82.69 176 GLU A C 1
ATOM 1526 O O . GLU A 1 176 ? -3.170 -15.394 -26.096 1.00 82.69 176 GLU A O 1
ATOM 1531 N N . GLU A 1 177 ? -3.149 -16.133 -28.209 1.00 80.81 177 GLU A N 1
ATOM 1532 C CA . GLU A 1 177 ? -2.294 -17.291 -27.920 1.00 80.81 177 GLU A CA 1
ATOM 1533 C C . GLU A 1 177 ? -0.864 -16.903 -27.522 1.00 80.81 177 GLU A C 1
ATOM 1535 O O . GLU A 1 177 ? -0.190 -17.662 -26.826 1.00 80.81 177 GLU A O 1
ATOM 1540 N N . LYS A 1 178 ? -0.370 -15.747 -27.990 1.00 92.00 178 LYS A N 1
ATOM 1541 C CA . LYS A 1 178 ? 0.992 -15.264 -27.726 1.00 92.00 178 LYS A CA 1
ATOM 1542 C C . LYS A 1 178 ? 0.969 -14.079 -26.784 1.00 92.00 178 LYS A C 1
ATOM 1544 O O . LYS A 1 178 ? 0.326 -13.070 -27.059 1.00 92.00 178 LYS A O 1
ATOM 1549 N N . VAL A 1 179 ? 1.778 -14.168 -25.738 1.00 94.38 179 VAL A N 1
ATOM 1550 C CA . VAL A 1 179 ? 1.887 -13.136 -24.712 1.00 94.38 179 VAL A CA 1
ATOM 1551 C C . VAL A 1 179 ? 3.313 -12.624 -24.585 1.00 94.38 179 VAL A C 1
ATOM 1553 O O . VAL A 1 179 ? 4.294 -13.327 -24.846 1.00 94.38 179 VAL A O 1
ATOM 1556 N N . LYS A 1 180 ? 3.399 -11.368 -24.157 1.00 95.62 180 LYS A N 1
ATOM 1557 C CA . LYS A 1 180 ? 4.632 -10.657 -23.844 1.00 95.62 180 LYS A CA 1
ATOM 1558 C C . LYS A 1 180 ? 4.639 -10.347 -22.358 1.00 95.62 180 LYS A C 1
ATOM 1560 O O . LYS A 1 180 ? 3.729 -9.682 -21.868 1.00 95.62 180 LYS A O 1
ATOM 1565 N N . VAL A 1 181 ? 5.644 -10.843 -21.648 1.00 95.81 181 VAL A N 1
ATOM 1566 C CA . VAL A 1 181 ? 5.686 -10.790 -20.185 1.00 95.81 181 VAL A CA 1
ATOM 1567 C C . VAL A 1 181 ? 6.927 -10.039 -19.738 1.00 95.81 181 VAL A C 1
ATOM 1569 O O . VAL A 1 181 ? 8.042 -10.419 -20.083 1.00 95.81 181 VAL A O 1
ATOM 1572 N N . TRP A 1 182 ? 6.728 -9.001 -18.926 1.00 97.31 182 TRP A N 1
ATOM 1573 C CA . TRP A 1 182 ? 7.798 -8.284 -18.236 1.00 97.31 182 TRP A CA 1
ATOM 1574 C C . TRP A 1 182 ? 7.707 -8.575 -16.743 1.00 97.31 182 TRP A C 1
ATOM 1576 O O . TRP A 1 182 ? 6.740 -8.180 -16.091 1.00 97.31 182 TRP A O 1
ATOM 1586 N N . LEU A 1 183 ? 8.720 -9.249 -16.197 1.00 97.50 183 LEU A N 1
ATOM 1587 C CA . LEU A 1 183 ? 8.861 -9.429 -14.754 1.00 97.50 183 LEU A CA 1
ATOM 1588 C C . LEU A 1 183 ? 9.871 -8.414 -14.200 1.00 97.50 183 LEU A C 1
ATOM 1590 O O . LEU A 1 183 ? 10.900 -8.167 -14.839 1.00 97.50 183 LEU A O 1
ATOM 1594 N N . PRO A 1 184 ? 9.615 -7.817 -13.021 1.00 96.56 184 PRO A N 1
ATOM 1595 C CA . PRO A 1 184 ? 10.594 -6.969 -12.351 1.00 96.56 184 PRO A CA 1
ATOM 1596 C C . PRO A 1 184 ? 11.908 -7.718 -12.128 1.00 96.56 184 PRO A C 1
ATOM 1598 O O . PRO A 1 184 ? 11.901 -8.888 -11.752 1.00 96.56 184 PRO A O 1
ATOM 1601 N N . PHE A 1 185 ? 13.035 -7.039 -12.326 1.00 96.69 185 PHE A N 1
ATOM 1602 C CA . PHE A 1 185 ? 14.353 -7.592 -12.038 1.00 96.69 185 PHE A CA 1
ATOM 1603 C C . PHE A 1 185 ? 15.165 -6.574 -11.230 1.00 96.69 185 PHE A C 1
ATOM 1605 O O . PHE A 1 185 ? 15.141 -5.390 -11.571 1.00 96.69 185 PHE A O 1
ATOM 1612 N N . PRO A 1 186 ? 15.866 -6.978 -10.156 1.00 94.50 186 PRO A N 1
ATOM 1613 C CA . PRO A 1 186 ? 16.567 -6.032 -9.293 1.00 94.50 186 PRO A CA 1
ATOM 1614 C C . PRO A 1 186 ? 17.628 -5.237 -10.060 1.00 94.50 186 PRO A C 1
ATOM 1616 O O . PRO A 1 186 ? 18.355 -5.761 -10.910 1.00 94.50 186 PRO A O 1
ATOM 1619 N N . LYS A 1 187 ? 17.713 -3.946 -9.752 1.00 93.38 187 LYS A N 1
ATOM 1620 C CA . LYS A 1 187 ? 18.690 -3.009 -10.310 1.00 93.38 187 LYS A CA 1
ATOM 1621 C C . LYS A 1 187 ? 19.745 -2.724 -9.246 1.00 93.38 187 LYS A C 1
ATOM 1623 O O . LYS A 1 187 ? 19.406 -2.532 -8.084 1.00 93.38 187 LYS A O 1
ATOM 1628 N N . GLU A 1 188 ? 21.009 -2.689 -9.651 1.00 92.19 188 GLU A N 1
ATOM 1629 C CA . GLU A 1 188 ? 22.105 -2.279 -8.770 1.00 92.19 188 GLU A CA 1
ATOM 1630 C C . GLU A 1 188 ? 22.079 -0.763 -8.592 1.00 92.19 188 GLU A C 1
ATOM 1632 O O . GLU A 1 188 ? 22.630 -0.009 -9.391 1.00 92.19 188 GLU A O 1
ATOM 1637 N N . GLU A 1 189 ? 21.359 -0.314 -7.571 1.00 88.81 189 GLU A N 1
ATOM 1638 C CA . GLU A 1 189 ? 21.220 1.092 -7.225 1.00 88.81 189 GLU A CA 1
ATOM 1639 C C . GLU A 1 189 ? 20.926 1.230 -5.726 1.00 88.81 189 GLU A C 1
ATOM 1641 O O . GLU A 1 189 ? 20.369 0.330 -5.086 1.00 88.81 189 GLU A O 1
ATOM 1646 N N . PHE A 1 190 ? 21.272 2.385 -5.157 1.00 86.50 190 PHE A N 1
ATOM 1647 C CA . PHE A 1 190 ? 21.052 2.704 -3.747 1.00 86.50 190 PHE A CA 1
ATOM 1648 C C . PHE A 1 190 ? 21.680 1.671 -2.791 1.00 86.50 190 PHE A C 1
ATOM 1650 O O . PHE A 1 190 ? 22.889 1.663 -2.586 1.00 86.50 190 PHE A O 1
ATOM 1657 N N . GLN A 1 191 ? 20.850 0.832 -2.167 1.00 91.00 191 GLN A N 1
ATOM 1658 C CA . GLN A 1 191 ? 21.243 -0.163 -1.165 1.00 91.00 191 GLN A CA 1
ATOM 1659 C C . GLN A 1 191 ? 21.540 -1.537 -1.768 1.00 91.00 191 GLN A C 1
ATOM 1661 O O . GLN A 1 191 ? 21.988 -2.420 -1.037 1.00 91.00 191 GLN A O 1
ATOM 1666 N N . GLN A 1 192 ? 21.221 -1.739 -3.048 1.00 93.56 192 GLN A N 1
ATOM 1667 C CA . GLN A 1 192 ? 21.261 -3.038 -3.711 1.00 93.56 192 GLN A CA 1
ATOM 1668 C C . GLN A 1 192 ? 22.511 -3.164 -4.582 1.00 93.56 192 GLN A C 1
ATOM 1670 O O . GLN A 1 192 ? 22.814 -2.271 -5.371 1.00 93.56 192 GLN A O 1
ATOM 1675 N N . LYS A 1 193 ? 23.219 -4.286 -4.450 1.00 94.75 193 LYS A N 1
ATOM 1676 C CA . LYS A 1 193 ? 24.429 -4.621 -5.215 1.00 94.75 193 LYS A CA 1
ATOM 1677 C C . LYS A 1 193 ? 24.508 -6.127 -5.477 1.00 94.75 193 LYS A C 1
ATOM 1679 O O . LYS A 1 193 ? 23.711 -6.891 -4.928 1.00 94.75 193 LYS A O 1
ATOM 1684 N N . ASP A 1 194 ? 25.497 -6.544 -6.260 1.00 96.12 194 ASP A N 1
ATOM 1685 C CA . ASP A 1 194 ? 25.813 -7.949 -6.542 1.00 96.12 194 ASP A CA 1
ATOM 1686 C C . ASP A 1 194 ? 24.607 -8.730 -7.087 1.00 96.12 194 ASP A C 1
ATOM 1688 O O . ASP A 1 194 ? 24.323 -9.857 -6.666 1.00 96.12 194 ASP A O 1
ATOM 1692 N N . VAL A 1 195 ? 23.869 -8.110 -8.008 1.00 96.50 195 VAL A N 1
ATOM 1693 C CA . VAL A 1 195 ? 22.670 -8.689 -8.608 1.00 96.50 195 VAL A CA 1
ATOM 1694 C C . VAL A 1 195 ? 23.057 -9.797 -9.584 1.00 96.50 195 VAL A C 1
ATOM 1696 O O . VAL A 1 195 ? 23.788 -9.577 -10.550 1.00 96.50 195 VAL A O 1
ATOM 1699 N N . LYS A 1 196 ? 22.487 -10.986 -9.390 1.00 97.19 196 LYS A N 1
ATOM 1700 C CA . LYS A 1 196 ? 22.740 -12.171 -10.212 1.00 97.19 196 LYS A CA 1
ATOM 1701 C C . LYS A 1 196 ? 21.437 -12.791 -10.679 1.00 97.19 196 LYS A C 1
ATOM 1703 O O . LYS A 1 196 ? 20.526 -13.004 -9.887 1.00 97.19 196 LYS A O 1
ATOM 1708 N N . LEU A 1 197 ? 21.373 -13.120 -11.965 1.00 97.75 197 LEU A N 1
ATOM 1709 C CA . LEU A 1 197 ? 20.330 -13.982 -12.506 1.00 97.75 197 LEU A CA 1
ATOM 1710 C C . LEU A 1 197 ? 20.678 -15.437 -12.166 1.00 97.75 197 LEU A C 1
ATOM 1712 O O . LEU A 1 197 ? 21.779 -15.880 -12.483 1.00 97.75 197 LEU A O 1
ATOM 1716 N N . ILE A 1 198 ? 19.760 -16.155 -11.520 1.00 98.31 198 ILE A N 1
ATOM 1717 C CA . ILE A 1 198 ? 19.951 -17.552 -11.105 1.00 98.31 198 ILE A CA 1
ATOM 1718 C C . ILE A 1 198 ? 19.288 -18.502 -12.093 1.00 98.31 198 ILE A C 1
ATOM 1720 O O . ILE A 1 198 ? 19.933 -19.413 -12.603 1.00 98.31 198 ILE A O 1
ATOM 1724 N N . SER A 1 199 ? 18.005 -18.291 -12.380 1.00 97.94 199 SER A N 1
ATOM 1725 C CA . SER A 1 199 ? 17.255 -19.147 -13.294 1.00 97.94 199 SER A CA 1
ATOM 1726 C C . SER A 1 199 ? 16.089 -18.394 -13.932 1.00 97.94 199 SER A C 1
ATOM 1728 O O . SER A 1 199 ? 15.645 -17.347 -13.451 1.00 97.94 199 SER A O 1
ATOM 1730 N N . THR A 1 200 ? 15.602 -18.909 -15.056 1.00 98.12 200 THR A N 1
ATOM 1731 C CA . THR A 1 200 ? 14.463 -18.350 -15.786 1.00 98.12 200 THR A CA 1
ATOM 1732 C C . THR A 1 200 ? 13.558 -19.466 -16.285 1.00 98.12 200 THR A C 1
ATOM 1734 O O . THR A 1 200 ? 13.980 -20.606 -16.462 1.00 98.12 200 THR A O 1
ATOM 1737 N N . SER A 1 201 ? 12.296 -19.121 -16.521 1.00 97.31 201 SER A N 1
ATOM 1738 C CA . SER A 1 201 ? 11.316 -20.030 -17.132 1.00 97.31 201 SER A CA 1
ATOM 1739 C C . SER A 1 201 ? 11.595 -20.385 -18.596 1.00 97.31 201 SER A C 1
ATOM 1741 O O . SER A 1 201 ? 11.131 -21.420 -19.060 1.00 97.31 201 SER A O 1
ATOM 1743 N N . HIS A 1 202 ? 12.310 -19.531 -19.333 1.00 96.81 202 HIS A N 1
ATOM 1744 C CA . HIS A 1 202 ? 12.537 -19.680 -20.770 1.00 96.81 202 HIS A CA 1
ATOM 1745 C C . HIS A 1 202 ? 13.996 -19.365 -21.102 1.00 96.81 202 HIS A C 1
ATOM 1747 O O . HIS A 1 202 ? 14.520 -18.350 -20.654 1.00 96.81 202 HIS A O 1
ATOM 1753 N N . GLU A 1 203 ? 14.619 -20.172 -21.964 1.00 94.62 203 GLU A N 1
ATOM 1754 C CA . GLU A 1 203 ? 15.995 -19.933 -22.430 1.00 94.62 203 GLU A CA 1
ATOM 1755 C C . GLU A 1 203 ? 16.130 -18.622 -23.217 1.00 94.62 203 GLU A C 1
ATOM 1757 O O . GLU A 1 203 ? 17.142 -17.930 -23.126 1.00 94.62 203 GLU A O 1
ATOM 1762 N N . LYS A 1 204 ? 15.095 -18.265 -23.989 1.00 96.69 204 LYS A N 1
ATOM 1763 C CA . LYS A 1 204 ? 15.036 -17.008 -24.737 1.00 96.69 204 LYS A CA 1
ATOM 1764 C C . LYS A 1 204 ? 14.390 -15.930 -23.879 1.00 96.69 204 LYS A C 1
ATOM 1766 O O . LYS A 1 204 ? 13.187 -15.967 -23.626 1.00 96.69 204 LYS A O 1
ATOM 1771 N N . TYR A 1 205 ? 15.190 -14.948 -23.489 1.00 97.62 205 TYR A N 1
ATOM 1772 C CA . TYR A 1 205 ? 14.746 -13.779 -22.744 1.00 97.62 205 TYR A CA 1
ATOM 1773 C C . TYR A 1 205 ? 15.546 -12.543 -23.147 1.00 97.62 205 TYR A C 1
ATOM 1775 O O . TYR A 1 205 ? 16.637 -12.641 -23.710 1.00 97.62 205 TYR A O 1
ATOM 1783 N N . PHE A 1 206 ? 15.014 -11.369 -22.820 1.00 97.69 206 PHE A N 1
ATOM 1784 C CA . PHE A 1 206 ? 15.757 -10.114 -22.886 1.00 97.69 206 PHE A CA 1
ATOM 1785 C C . PHE A 1 206 ? 15.821 -9.496 -21.492 1.00 97.69 206 PHE A C 1
ATOM 1787 O O . PHE A 1 206 ? 14.794 -9.179 -20.896 1.00 97.69 206 PHE A O 1
ATOM 1794 N N . LEU A 1 207 ? 17.027 -9.341 -20.951 1.00 97.31 207 LEU A N 1
ATOM 1795 C CA . LEU A 1 207 ? 17.241 -8.678 -19.670 1.00 97.31 207 LEU A CA 1
ATOM 1796 C C . LEU A 1 207 ? 17.622 -7.221 -19.921 1.00 97.31 207 LEU A C 1
ATOM 1798 O O . LEU A 1 207 ? 18.646 -6.952 -20.546 1.00 97.31 207 LEU A O 1
ATOM 1802 N N . ALA A 1 208 ? 16.817 -6.290 -19.409 1.00 95.69 208 ALA A N 1
ATOM 1803 C CA . ALA A 1 208 ? 17.109 -4.870 -19.518 1.00 95.69 208 ALA A CA 1
ATOM 1804 C C . ALA A 1 208 ? 18.437 -4.525 -18.819 1.00 95.69 208 ALA A C 1
ATOM 1806 O O . ALA A 1 208 ? 18.776 -5.065 -17.752 1.00 95.69 208 ALA A O 1
ATOM 1807 N N . SER A 1 209 ? 19.174 -3.597 -19.424 1.00 92.12 209 SER A N 1
ATOM 1808 C CA . SER A 1 209 ? 20.398 -3.033 -18.867 1.00 92.12 209 SER A CA 1
ATOM 1809 C C . SER A 1 209 ? 20.117 -2.308 -17.546 1.00 92.12 209 SER A C 1
ATOM 1811 O O . SER A 1 209 ? 18.998 -1.862 -17.266 1.00 92.12 209 SER A O 1
ATOM 1813 N N . SER A 1 210 ? 21.135 -2.232 -16.688 1.00 86.12 210 SER A N 1
ATOM 1814 C CA . SER A 1 210 ? 21.015 -1.645 -15.350 1.00 86.12 210 SER A CA 1
ATOM 1815 C C . SER A 1 210 ? 20.846 -0.127 -15.350 1.00 86.12 210 SER A C 1
ATOM 1817 O O . SER A 1 210 ? 20.458 0.409 -14.325 1.00 86.12 210 SER A O 1
ATOM 1819 N N . ASP A 1 211 ? 21.086 0.565 -16.460 1.00 86.38 211 ASP A N 1
ATOM 1820 C CA . ASP A 1 211 ? 20.882 2.010 -16.632 1.00 86.38 211 ASP A CA 1
ATOM 1821 C C . ASP A 1 211 ? 19.407 2.398 -16.857 1.00 86.38 211 ASP A C 1
ATOM 1823 O O . ASP A 1 211 ? 19.044 3.570 -16.744 1.00 86.38 211 ASP A O 1
ATOM 1827 N N . THR A 1 212 ? 18.530 1.426 -17.124 1.00 87.50 212 THR A N 1
ATOM 1828 C CA . THR A 1 212 ? 17.097 1.684 -17.302 1.00 87.50 212 THR A CA 1
ATOM 1829 C C . THR A 1 212 ? 16.435 2.188 -16.003 1.00 87.50 212 THR A C 1
ATOM 1831 O O . THR A 1 212 ? 16.794 1.751 -14.902 1.0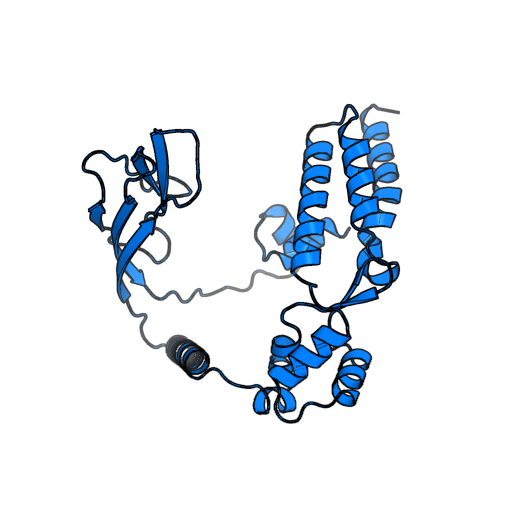0 87.50 212 THR A O 1
ATOM 1834 N N . PRO A 1 213 ? 15.436 3.096 -16.080 1.00 84.69 213 PRO A N 1
ATOM 1835 C CA . PRO A 1 213 ? 14.723 3.577 -14.890 1.00 84.69 213 PRO A CA 1
ATOM 1836 C C . PRO A 1 213 ? 14.023 2.457 -14.110 1.00 84.69 213 PRO A C 1
ATOM 1838 O O . PRO A 1 213 ? 13.995 2.482 -12.883 1.00 84.69 213 PRO A O 1
ATOM 1841 N N . GLN A 1 214 ? 13.487 1.460 -14.821 1.00 86.38 214 GLN A N 1
ATOM 1842 C CA . GLN A 1 214 ? 12.882 0.263 -14.246 1.00 86.38 214 GLN A CA 1
ATOM 1843 C C . GLN A 1 214 ? 13.438 -0.975 -14.953 1.00 86.38 214 GLN A C 1
ATOM 1845 O O . GLN A 1 214 ? 13.093 -1.257 -16.102 1.00 86.38 214 GLN A O 1
ATOM 1850 N N . ARG A 1 215 ? 14.286 -1.730 -14.252 1.00 94.44 215 ARG A N 1
ATOM 1851 C CA . ARG A 1 215 ? 14.911 -2.932 -14.803 1.00 94.44 215 ARG A CA 1
ATOM 1852 C C . ARG A 1 215 ? 13.932 -4.107 -14.780 1.00 94.44 215 ARG A C 1
ATOM 1854 O O . ARG A 1 215 ? 13.285 -4.392 -13.771 1.00 94.44 215 ARG A O 1
ATOM 1861 N N . THR A 1 216 ? 13.811 -4.783 -15.914 1.00 97.62 216 THR A N 1
ATOM 1862 C CA . THR A 1 216 ? 12.903 -5.919 -16.104 1.00 97.62 216 THR A CA 1
ATOM 1863 C C . THR A 1 216 ? 13.580 -7.018 -16.908 1.00 97.62 216 THR A C 1
ATOM 1865 O O . THR A 1 216 ? 14.549 -6.775 -17.630 1.00 97.62 216 THR A O 1
ATOM 1868 N N . ILE A 1 217 ? 13.055 -8.231 -16.778 1.00 98.12 217 ILE A N 1
ATOM 1869 C CA . ILE A 1 217 ? 13.328 -9.336 -17.689 1.00 98.12 217 ILE A CA 1
ATOM 1870 C C . ILE A 1 217 ? 12.078 -9.603 -18.524 1.00 98.12 217 ILE A C 1
ATOM 1872 O O . ILE A 1 217 ? 10.956 -9.608 -18.013 1.00 98.12 217 ILE A O 1
ATOM 1876 N N . TYR A 1 218 ? 12.290 -9.784 -19.817 1.00 97.88 218 TYR A N 1
ATOM 1877 C CA . TYR A 1 218 ? 11.259 -9.949 -20.824 1.00 97.88 218 TYR A CA 1
ATOM 1878 C C . TYR A 1 218 ? 11.242 -11.372 -21.374 1.00 97.88 218 TYR A C 1
ATOM 1880 O O . TYR A 1 218 ? 12.297 -11.918 -21.708 1.00 97.88 218 TYR A O 1
ATOM 1888 N N . PHE A 1 219 ? 10.038 -11.914 -21.543 1.00 97.81 219 PHE A N 1
ATOM 1889 C CA . PHE A 1 219 ? 9.775 -13.209 -22.160 1.00 97.81 219 PHE A CA 1
ATOM 1890 C C . PHE A 1 219 ? 8.677 -13.099 -23.225 1.00 97.81 219 PHE A C 1
ATOM 1892 O O . PHE A 1 219 ? 7.729 -12.322 -23.083 1.00 97.81 219 PHE A O 1
ATOM 1899 N N . GLU A 1 220 ? 8.762 -13.951 -24.246 1.00 96.62 220 GLU A N 1
ATOM 1900 C CA . GLU A 1 220 ? 7.659 -14.252 -25.164 1.00 96.62 220 GLU A CA 1
ATOM 1901 C C . GLU A 1 220 ? 7.276 -15.721 -25.016 1.00 96.62 220 GLU A C 1
ATOM 1903 O O . GLU A 1 220 ? 8.145 -16.591 -24.944 1.00 96.62 220 GLU A O 1
ATOM 1908 N N . GLY A 1 221 ? 5.980 -16.016 -24.992 1.00 94.19 221 GLY A N 1
ATOM 1909 C CA . GLY A 1 221 ? 5.509 -17.396 -24.948 1.00 94.19 221 GLY A CA 1
ATOM 1910 C C . GLY A 1 221 ? 4.001 -17.497 -25.114 1.00 94.19 221 GLY A C 1
ATOM 1911 O O . GLY A 1 221 ? 3.379 -16.592 -25.672 1.00 94.19 221 GLY A O 1
ATOM 1912 N N . LYS A 1 222 ? 3.434 -18.609 -24.649 1.00 93.06 222 LYS A N 1
ATOM 1913 C CA . LYS A 1 222 ? 1.993 -18.863 -24.699 1.00 93.06 222 LYS A CA 1
ATOM 1914 C C . LYS A 1 222 ? 1.318 -18.568 -23.368 1.00 93.06 222 LYS A C 1
ATOM 1916 O O . LYS A 1 222 ? 1.971 -18.638 -22.330 1.00 93.06 222 LYS A O 1
ATOM 1921 N N . LYS A 1 223 ? 0.011 -18.300 -23.386 1.00 89.88 223 LYS A N 1
ATOM 1922 C CA . LYS A 1 223 ? -0.755 -18.021 -22.160 1.00 89.88 223 LYS A CA 1
ATOM 1923 C C . LYS A 1 223 ? -0.708 -19.165 -21.139 1.00 89.88 223 LYS A C 1
ATOM 1925 O O . LYS A 1 223 ? -0.748 -18.911 -19.942 1.00 89.88 223 LYS A O 1
ATOM 1930 N N . GLU A 1 224 ? -0.561 -20.408 -21.601 1.00 90.38 224 GLU A N 1
ATOM 1931 C CA . GLU A 1 224 ? -0.467 -21.595 -20.745 1.00 90.38 224 GLU A CA 1
ATOM 1932 C C . GLU A 1 224 ? 0.912 -21.768 -20.090 1.00 90.38 224 GLU A C 1
ATOM 1934 O O . GLU A 1 224 ? 1.051 -22.572 -19.165 1.00 90.38 224 GLU A O 1
ATOM 1939 N N . ASN A 1 225 ? 1.936 -21.045 -20.559 1.00 94.06 225 ASN A N 1
ATOM 1940 C CA . ASN A 1 225 ? 3.275 -21.136 -19.993 1.00 94.06 225 ASN A CA 1
ATOM 1941 C C . ASN A 1 225 ? 3.307 -20.534 -18.585 1.00 94.06 225 ASN A C 1
ATOM 1943 O O . ASN A 1 225 ? 2.623 -19.562 -18.262 1.00 94.06 225 ASN A O 1
ATOM 1947 N N . GLU A 1 226 ? 4.188 -21.079 -17.756 1.00 95.81 226 GLU A N 1
ATOM 1948 C CA . GLU A 1 226 ? 4.517 -20.491 -16.466 1.00 95.81 226 GLU A CA 1
ATOM 1949 C C . GLU A 1 226 ? 5.749 -19.601 -16.615 1.00 95.81 226 GLU A C 1
ATOM 1951 O O . GLU A 1 226 ? 6.768 -20.009 -17.176 1.00 95.81 226 GL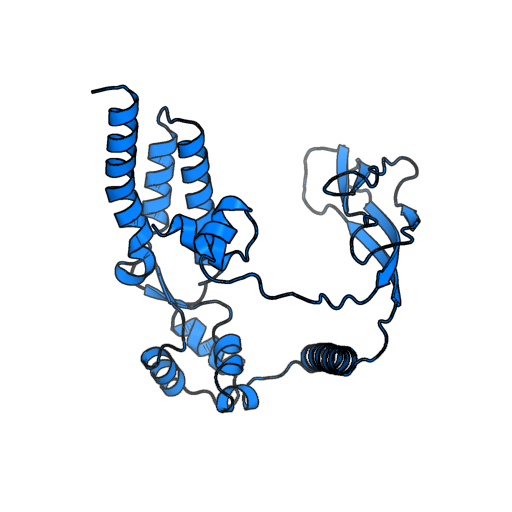U A O 1
ATOM 1956 N N . TYR A 1 227 ? 5.659 -18.371 -16.114 1.00 97.69 227 TYR A N 1
ATOM 1957 C CA . TYR A 1 227 ? 6.718 -17.379 -16.239 1.00 97.69 227 TYR A CA 1
ATOM 1958 C C . TYR A 1 227 ? 7.370 -17.157 -14.890 1.00 97.69 227 TYR A C 1
ATOM 1960 O O . TYR A 1 227 ? 6.714 -16.813 -13.910 1.00 97.69 227 TYR A O 1
ATOM 1968 N N . PHE A 1 228 ? 8.685 -17.314 -14.833 1.00 98.38 228 PHE A N 1
ATOM 1969 C CA . PHE A 1 228 ? 9.440 -16.982 -13.640 1.00 98.38 228 PHE A CA 1
ATOM 1970 C C . PHE A 1 228 ? 10.832 -16.467 -13.953 1.00 98.38 228 PHE A C 1
ATOM 1972 O O . PHE A 1 228 ? 11.426 -16.771 -14.994 1.00 98.38 228 PHE A O 1
ATOM 1979 N N . VAL A 1 229 ? 11.349 -15.726 -12.982 1.00 98.50 229 VAL A N 1
ATOM 1980 C CA . VAL A 1 229 ? 12.753 -15.367 -12.865 1.00 98.50 229 VAL A CA 1
ATOM 1981 C C . VAL A 1 229 ? 13.181 -15.538 -11.416 1.00 98.50 229 VAL A C 1
ATOM 1983 O O . VAL A 1 229 ? 12.459 -15.162 -10.491 1.00 98.50 229 VAL A O 1
ATOM 1986 N N . GLU A 1 230 ? 14.350 -16.126 -11.229 1.00 98.44 230 GLU A N 1
ATOM 1987 C CA . GLU A 1 230 ? 15.001 -16.297 -9.942 1.00 98.44 230 GLU A CA 1
ATOM 1988 C C . GLU A 1 230 ? 16.312 -15.526 -9.955 1.00 98.44 230 GLU A C 1
ATOM 1990 O O . GLU A 1 230 ? 17.065 -15.560 -10.933 1.00 98.44 230 GLU 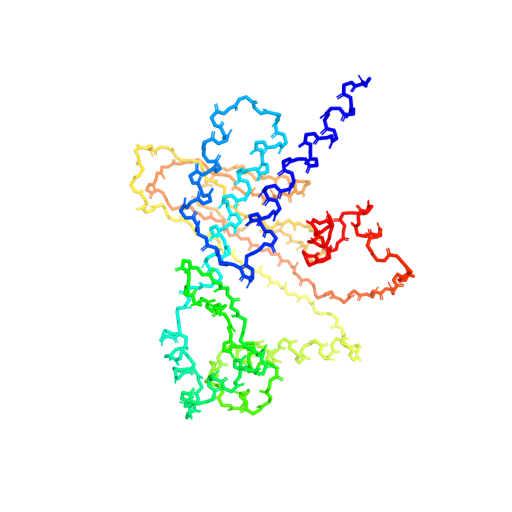A O 1
ATOM 1995 N N . PHE A 1 231 ? 16.569 -14.792 -8.884 1.00 98.12 231 PHE A N 1
ATOM 1996 C CA . PHE A 1 231 ? 17.722 -13.918 -8.784 1.00 98.12 231 PHE A CA 1
ATOM 1997 C C . PHE A 1 231 ? 18.224 -13.819 -7.351 1.00 98.12 231 PHE A C 1
ATOM 1999 O O . PHE A 1 231 ? 17.490 -14.026 -6.382 1.00 98.12 231 PHE A O 1
ATOM 2006 N N . GLU A 1 232 ? 19.487 -13.434 -7.234 1.00 98.31 232 GLU A N 1
ATOM 2007 C CA . GLU A 1 232 ? 20.113 -13.067 -5.976 1.00 98.31 232 GLU A CA 1
ATOM 2008 C C . GLU A 1 232 ? 20.572 -11.613 -6.012 1.00 98.31 232 GLU A C 1
ATOM 2010 O O . GLU A 1 232 ? 20.925 -11.092 -7.068 1.00 98.31 232 GLU A O 1
ATOM 2015 N N . TYR A 1 233 ? 20.578 -10.959 -4.856 1.00 97.44 233 TYR A N 1
ATOM 2016 C CA . TYR A 1 233 ? 21.224 -9.662 -4.668 1.00 97.44 233 TYR A CA 1
ATOM 2017 C C . TYR A 1 233 ? 21.606 -9.466 -3.204 1.00 97.44 233 TYR A C 1
ATOM 2019 O O . TYR A 1 233 ? 21.087 -10.139 -2.311 1.00 97.44 233 TYR A O 1
ATOM 2027 N N . VAL A 1 234 ? 22.511 -8.530 -2.946 1.00 98.00 234 VAL A N 1
ATOM 2028 C CA . VAL A 1 234 ? 22.847 -8.082 -1.596 1.00 98.00 234 VAL A CA 1
ATOM 2029 C C . VAL A 1 234 ? 22.168 -6.746 -1.344 1.00 98.00 234 VAL A C 1
ATOM 2031 O O . VAL A 1 234 ? 22.261 -5.834 -2.163 1.00 98.00 234 VAL A O 1
ATOM 2034 N N . ILE A 1 235 ? 21.492 -6.620 -0.202 1.00 96.31 235 ILE A N 1
ATOM 2035 C CA . ILE A 1 235 ? 20.938 -5.352 0.275 1.00 96.31 235 ILE A CA 1
ATOM 2036 C C . ILE A 1 235 ? 21.613 -4.930 1.575 1.00 96.31 235 ILE A C 1
ATOM 2038 O O . ILE A 1 235 ? 21.770 -5.733 2.495 1.00 96.31 235 ILE A O 1
ATOM 2042 N N . LYS A 1 236 ? 22.017 -3.663 1.649 1.00 93.69 236 LYS A N 1
ATOM 2043 C CA . LYS A 1 236 ? 22.677 -3.079 2.818 1.00 93.69 236 LYS A CA 1
ATOM 2044 C C . LYS A 1 236 ? 21.756 -2.115 3.560 1.00 93.69 236 LYS A C 1
ATOM 2046 O O . LYS A 1 236 ? 21.072 -1.296 2.951 1.00 93.69 236 LYS A O 1
ATOM 2051 N N . GLU A 1 237 ? 21.799 -2.150 4.888 1.00 92.00 237 GLU A N 1
ATOM 2052 C CA . GLU A 1 237 ? 21.135 -1.143 5.719 1.00 92.00 237 GLU A CA 1
ATOM 2053 C C . GLU A 1 237 ? 21.721 0.254 5.479 1.00 92.00 237 GLU A C 1
ATOM 2055 O O . GLU A 1 237 ? 22.938 0.457 5.498 1.00 92.00 237 GLU A O 1
ATOM 2060 N N . TRP A 1 238 ? 20.847 1.246 5.315 1.00 82.12 238 TRP A N 1
ATOM 2061 C CA . TRP A 1 238 ? 21.239 2.638 5.111 1.00 82.12 238 TRP A CA 1
ATOM 2062 C C . TRP A 1 238 ? 20.661 3.512 6.215 1.00 82.12 238 TRP A C 1
ATOM 2064 O O . TRP A 1 238 ? 19.454 3.538 6.440 1.00 82.12 238 TRP A O 1
ATOM 2074 N N . ILE A 1 239 ? 21.538 4.276 6.858 1.00 76.88 239 ILE A N 1
ATOM 2075 C CA . ILE A 1 239 ? 21.163 5.408 7.699 1.00 76.88 239 ILE A CA 1
ATOM 2076 C C . 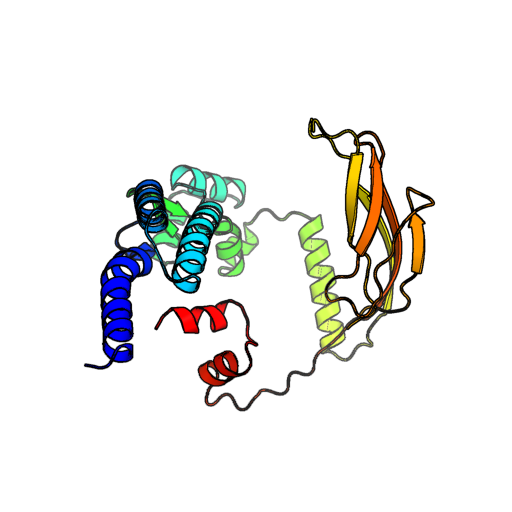ILE A 1 239 ? 21.529 6.664 6.922 1.00 76.88 239 ILE A C 1
ATOM 2078 O O . ILE A 1 239 ? 22.709 6.897 6.647 1.00 76.88 239 ILE A O 1
ATOM 2082 N N . ASN A 1 240 ? 20.533 7.456 6.541 1.00 72.25 240 ASN A N 1
ATOM 2083 C CA . ASN A 1 240 ? 20.797 8.740 5.916 1.00 72.25 240 ASN A CA 1
ATOM 2084 C C . ASN A 1 240 ? 21.035 9.788 7.009 1.00 72.25 240 ASN A C 1
ATOM 2086 O O . ASN A 1 240 ? 20.218 9.928 7.919 1.00 72.25 240 ASN A O 1
ATOM 2090 N N . LYS A 1 241 ? 22.142 10.531 6.930 1.00 66.56 241 LYS A N 1
ATOM 2091 C CA . LYS A 1 241 ? 22.321 11.732 7.750 1.00 66.56 241 LYS A CA 1
ATOM 2092 C C . LYS A 1 241 ? 21.643 12.874 7.014 1.00 66.56 241 LYS A C 1
ATOM 2094 O O . LYS A 1 241 ? 22.235 13.483 6.129 1.00 66.56 241 LYS A O 1
ATOM 2099 N N . VAL A 1 242 ? 20.384 13.124 7.353 1.00 64.62 242 VAL A N 1
ATOM 2100 C CA . VAL A 1 242 ? 19.679 14.294 6.838 1.00 64.62 242 VAL A CA 1
ATOM 2101 C C . VAL A 1 242 ? 20.260 15.512 7.543 1.00 64.62 242 VAL A C 1
ATOM 2103 O O . VAL A 1 242 ? 20.022 15.717 8.730 1.00 64.62 242 VAL A O 1
ATOM 2106 N N . VAL A 1 243 ? 21.065 16.294 6.827 1.00 64.69 243 VAL A N 1
ATOM 2107 C CA . VAL A 1 243 ? 21.372 17.660 7.252 1.00 64.69 243 VAL A CA 1
ATOM 2108 C C . VAL A 1 243 ? 20.074 18.447 7.070 1.00 64.69 243 VAL A C 1
ATOM 2110 O O . VAL A 1 243 ? 19.539 18.427 5.958 1.00 64.69 243 VAL A O 1
ATOM 2113 N N . PRO A 1 244 ? 19.520 19.080 8.119 1.00 60.62 244 PRO A N 1
ATOM 2114 C CA . PRO A 1 244 ? 18.352 19.931 7.954 1.00 60.62 244 PRO A CA 1
ATOM 2115 C C . PRO A 1 244 ? 18.673 20.978 6.885 1.00 60.62 244 PRO A C 1
ATOM 2117 O O . PRO A 1 244 ? 19.662 21.700 7.010 1.00 60.62 244 PRO A O 1
ATOM 2120 N N . ALA A 1 245 ? 17.886 21.028 5.809 1.00 59.59 245 ALA A N 1
ATOM 2121 C CA . ALA A 1 245 ? 17.947 22.167 4.902 1.00 59.59 245 ALA A CA 1
ATOM 2122 C C . ALA A 1 245 ? 17.603 23.428 5.709 1.00 59.59 245 ALA A C 1
ATOM 2124 O O . ALA A 1 245 ? 16.778 23.339 6.617 1.00 59.59 245 ALA A O 1
ATOM 2125 N N . ASN A 1 246 ? 18.199 24.584 5.396 1.00 60.94 246 ASN A N 1
ATOM 2126 C CA . ASN A 1 246 ? 17.700 25.854 5.931 1.00 60.94 246 ASN A CA 1
ATOM 2127 C C . ASN A 1 246 ? 16.220 25.966 5.531 1.00 60.94 246 ASN A C 1
ATOM 2129 O O . ASN A 1 246 ? 15.890 26.091 4.354 1.00 60.94 246 ASN A O 1
ATOM 2133 N N . THR A 1 247 ? 15.331 25.808 6.509 1.00 56.59 247 THR A N 1
ATOM 2134 C CA . THR A 1 247 ? 13.892 25.564 6.331 1.00 56.59 247 THR A CA 1
ATOM 2135 C C . THR A 1 247 ? 13.089 26.838 6.079 1.00 56.59 247 THR A C 1
ATOM 2137 O O . THR A 1 247 ? 11.895 26.860 6.363 1.00 56.59 247 THR A O 1
ATOM 2140 N N . GLU A 1 248 ? 13.714 27.913 5.603 1.00 58.44 248 GLU A N 1
ATOM 2141 C CA . GLU A 1 248 ? 13.032 29.208 5.504 1.00 58.44 248 GLU A CA 1
ATOM 2142 C C . GLU A 1 248 ? 11.912 29.184 4.447 1.00 58.44 248 GLU A C 1
ATOM 2144 O O . GLU A 1 248 ? 10.889 29.828 4.652 1.00 58.44 248 GLU A O 1
ATOM 2149 N N . GLU A 1 249 ? 12.005 28.345 3.403 1.00 65.50 249 GLU A N 1
ATOM 2150 C CA . GLU A 1 249 ? 10.988 28.276 2.337 1.00 65.50 249 GLU A CA 1
ATOM 2151 C C . GLU A 1 249 ? 10.741 26.839 1.835 1.00 65.50 249 GLU A C 1
ATOM 2153 O O . GLU A 1 249 ? 10.988 26.481 0.683 1.00 65.50 249 GLU A O 1
ATOM 2158 N N . ILE A 1 250 ? 10.222 25.975 2.714 1.00 65.12 250 ILE A N 1
ATOM 2159 C CA . ILE A 1 250 ? 9.865 24.581 2.374 1.00 65.12 250 ILE A CA 1
ATOM 2160 C C . ILE A 1 250 ? 8.952 24.476 1.127 1.00 65.12 250 ILE A C 1
ATOM 2162 O O . ILE A 1 250 ? 9.217 23.608 0.292 1.00 65.12 250 ILE A O 1
ATOM 2166 N N . PRO A 1 251 ? 7.913 25.320 0.938 1.00 61.66 251 PRO A N 1
ATOM 2167 C CA . PRO A 1 251 ? 7.068 25.247 -0.257 1.00 61.66 251 PRO A CA 1
ATOM 2168 C C . PRO A 1 251 ? 7.840 25.499 -1.557 1.00 61.66 251 PRO A C 1
ATOM 2170 O O . PRO A 1 251 ? 7.646 24.776 -2.533 1.00 61.66 251 PRO A O 1
ATOM 2173 N N . GLU A 1 252 ? 8.749 26.475 -1.557 1.00 62.97 252 GLU A N 1
ATOM 2174 C CA . GLU A 1 252 ? 9.560 26.843 -2.721 1.00 62.97 252 GLU A CA 1
ATOM 2175 C C . GLU A 1 252 ? 10.618 25.778 -3.020 1.00 62.97 252 GLU A C 1
ATOM 2177 O O . GLU A 1 252 ? 10.794 25.363 -4.165 1.00 62.97 252 GLU A O 1
ATOM 2182 N N . PHE A 1 253 ? 11.235 25.217 -1.977 1.00 64.62 253 PHE A N 1
ATOM 2183 C CA . PHE A 1 253 ? 12.139 24.078 -2.108 1.00 64.62 253 PHE A CA 1
ATOM 2184 C C . PHE A 1 253 ? 11.454 22.859 -2.748 1.00 64.62 253 PHE A C 1
ATOM 2186 O O . PHE A 1 253 ? 12.046 22.208 -3.616 1.00 64.62 253 PHE A O 1
ATOM 2193 N N . VAL A 1 254 ? 10.216 22.549 -2.345 1.00 63.53 254 VAL A N 1
ATOM 2194 C CA . VAL A 1 254 ? 9.437 21.428 -2.897 1.00 63.53 254 VAL A CA 1
ATOM 2195 C C . VAL A 1 254 ? 8.990 21.718 -4.332 1.00 63.53 254 VAL A C 1
ATOM 2197 O O . VAL A 1 254 ? 9.077 20.826 -5.181 1.00 63.53 254 VAL A O 1
ATOM 2200 N N . ALA A 1 255 ? 8.565 22.952 -4.621 1.00 60.78 255 ALA A N 1
ATOM 2201 C CA . ALA A 1 255 ? 8.158 23.386 -5.957 1.00 60.78 255 ALA A CA 1
ATOM 2202 C C . ALA A 1 255 ? 9.313 23.325 -6.966 1.00 60.78 255 ALA A C 1
ATOM 2204 O O . ALA A 1 255 ? 9.173 22.721 -8.029 1.00 60.78 255 ALA A O 1
ATOM 2205 N N . CYS A 1 256 ? 10.465 23.902 -6.619 1.00 58.31 256 CYS A N 1
ATOM 2206 C CA . CYS A 1 256 ? 11.607 24.040 -7.520 1.00 58.31 256 CYS A CA 1
ATOM 2207 C C . CYS A 1 256 ? 12.343 22.717 -7.754 1.00 58.31 256 CYS A C 1
ATOM 2209 O O . CYS A 1 256 ? 12.822 22.463 -8.857 1.00 58.31 256 CYS A O 1
ATOM 2211 N N . ASN A 1 257 ? 12.427 21.853 -6.738 1.00 56.66 257 ASN A N 1
ATOM 2212 C CA . ASN A 1 257 ? 13.175 20.599 -6.853 1.00 56.66 257 ASN A CA 1
ATOM 2213 C C . ASN A 1 257 ? 12.314 19.396 -7.254 1.00 56.66 257 ASN A C 1
ATOM 2215 O O . ASN A 1 257 ? 12.871 18.319 -7.469 1.00 56.66 257 ASN A O 1
ATOM 2219 N N . LEU A 1 258 ? 10.979 19.536 -7.294 1.00 52.75 258 LEU A N 1
ATOM 2220 C CA . LEU A 1 258 ? 10.013 18.431 -7.446 1.00 52.75 258 LEU A CA 1
ATOM 2221 C C . LEU A 1 258 ? 10.244 17.281 -6.445 1.00 52.75 258 LEU A C 1
ATOM 2223 O O . LEU A 1 258 ? 9.816 16.145 -6.655 1.00 52.75 258 LEU A O 1
ATOM 2227 N N . LYS A 1 259 ? 10.927 17.577 -5.337 1.00 48.12 259 LYS A N 1
ATOM 2228 C CA . LYS A 1 259 ? 11.292 16.644 -4.272 1.00 48.12 259 LYS A CA 1
ATOM 2229 C C . LYS A 1 259 ? 10.525 17.025 -3.016 1.00 48.12 259 LYS A C 1
ATOM 2231 O O . LYS A 1 259 ? 10.520 18.178 -2.612 1.00 48.12 259 LYS A O 1
ATOM 2236 N N . GLY A 1 260 ? 9.892 16.043 -2.398 1.00 54.22 260 GLY A N 1
ATOM 2237 C CA . GLY A 1 260 ? 9.052 16.208 -1.218 1.00 54.22 260 GLY A CA 1
ATOM 2238 C C . GLY A 1 260 ? 8.181 14.971 -1.059 1.00 54.22 260 GLY A C 1
ATOM 2239 O O . GLY A 1 260 ? 8.031 14.198 -2.010 1.00 54.22 260 GLY A O 1
ATOM 2240 N N . ASP A 1 261 ? 7.631 14.749 0.131 1.00 51.66 261 ASP A N 1
ATOM 2241 C CA . ASP A 1 261 ? 6.600 13.728 0.260 1.00 51.66 261 ASP A CA 1
ATOM 2242 C C . ASP A 1 261 ? 5.338 14.144 -0.519 1.00 51.66 261 ASP A C 1
ATOM 2244 O O . ASP A 1 261 ? 5.149 15.301 -0.916 1.00 51.66 261 ASP A O 1
ATOM 2248 N N . CYS A 1 262 ? 4.458 13.179 -0.766 1.00 52.22 262 CYS A N 1
ATOM 2249 C CA . CYS A 1 262 ? 3.223 13.432 -1.498 1.00 52.22 262 CYS A CA 1
ATOM 2250 C C . CYS A 1 262 ? 2.296 14.442 -0.791 1.00 52.22 262 CYS A C 1
ATOM 2252 O O . CYS A 1 262 ? 1.424 15.008 -1.447 1.00 52.22 262 CYS A O 1
ATOM 2254 N N . GLY A 1 263 ? 2.478 14.687 0.513 1.00 55.41 263 GLY A N 1
ATOM 2255 C CA . GLY A 1 263 ? 1.727 15.677 1.283 1.00 55.41 263 GLY A CA 1
ATOM 2256 C C . GLY A 1 263 ? 2.161 17.106 0.962 1.00 55.41 263 GLY A C 1
ATOM 2257 O O . GLY A 1 263 ? 1.320 17.950 0.659 1.00 55.41 263 GLY A O 1
ATOM 2258 N N . PHE A 1 264 ? 3.466 17.368 0.935 1.00 58.38 264 PHE A N 1
ATOM 2259 C CA . PHE A 1 264 ? 4.014 18.668 0.552 1.00 58.38 264 PHE A CA 1
ATOM 2260 C C . PHE A 1 264 ? 3.796 18.983 -0.926 1.00 58.38 264 PHE A C 1
ATOM 2262 O O . PHE A 1 264 ? 3.452 20.111 -1.271 1.00 58.38 264 PHE A O 1
ATOM 2269 N N . GLN A 1 265 ? 3.908 17.985 -1.805 1.00 55.44 265 GLN A N 1
ATOM 2270 C CA . GLN A 1 265 ? 3.558 18.167 -3.215 1.00 55.44 265 GLN A CA 1
ATOM 2271 C C . GLN A 1 265 ? 2.067 18.485 -3.395 1.00 55.44 265 GLN A C 1
ATOM 2273 O O . GLN A 1 265 ? 1.717 19.272 -4.270 1.00 55.44 265 GLN A O 1
ATOM 2278 N N . ALA A 1 266 ? 1.181 17.927 -2.559 1.00 56.56 266 ALA A N 1
ATOM 2279 C CA . ALA A 1 266 ? -0.249 18.225 -2.616 1.00 56.56 266 ALA A CA 1
ATOM 2280 C C . ALA A 1 266 ? -0.565 19.695 -2.289 1.00 56.56 266 ALA A C 1
ATOM 2282 O O . ALA A 1 266 ? -1.504 20.238 -2.869 1.00 56.56 266 ALA A O 1
ATOM 2283 N N . LEU A 1 267 ? 0.223 20.354 -1.427 1.00 53.38 267 LEU A N 1
ATOM 2284 C CA . LEU A 1 267 ? 0.040 21.773 -1.084 1.00 53.38 267 LEU A CA 1
ATOM 2285 C C . LEU A 1 267 ? 0.188 22.700 -2.299 1.00 53.38 267 LEU A C 1
ATOM 2287 O O . LEU A 1 267 ? -0.552 23.676 -2.394 1.00 53.38 267 LEU A O 1
ATOM 2291 N N . LEU A 1 268 ? 1.040 22.352 -3.270 1.00 54.31 268 LEU A N 1
ATOM 2292 C CA . LEU A 1 268 ? 1.185 23.102 -4.529 1.00 54.31 268 LEU A CA 1
ATOM 2293 C C . LEU A 1 268 ? -0.079 23.076 -5.400 1.00 54.31 268 LEU A C 1
ATOM 2295 O O . LEU A 1 268 ? -0.232 23.895 -6.300 1.00 54.31 268 LEU A O 1
ATOM 2299 N N . PHE A 1 269 ? -0.989 22.133 -5.148 1.00 49.94 269 PHE A N 1
ATOM 2300 C CA . PHE A 1 269 ? -2.260 22.009 -5.861 1.00 49.94 269 PHE A CA 1
ATOM 2301 C C . PHE A 1 269 ? -3.453 22.547 -5.059 1.00 49.94 269 PHE A C 1
ATOM 2303 O O . PHE A 1 269 ? -4.588 22.433 -5.529 1.00 49.94 269 PHE A O 1
ATOM 2310 N N . ILE A 1 270 ? -3.222 23.065 -3.847 1.00 45.78 270 ILE A N 1
ATOM 2311 C CA . ILE A 1 270 ? -4.267 23.579 -2.949 1.00 45.78 270 ILE A CA 1
ATOM 2312 C C . ILE A 1 270 ? -4.432 25.108 -3.068 1.00 45.78 270 ILE A C 1
ATOM 2314 O O . ILE A 1 270 ? -5.457 25.626 -2.626 1.00 45.78 270 ILE A O 1
ATOM 2318 N N . THR A 1 271 ? -3.509 25.826 -3.718 1.00 40.69 271 THR A N 1
ATOM 2319 C CA . THR A 1 271 ? -3.619 27.281 -3.958 1.00 40.69 271 THR A CA 1
ATOM 2320 C C . THR A 1 271 ? -4.399 27.627 -5.227 1.00 40.69 271 THR A C 1
ATOM 2322 O O . THR A 1 271 ? -4.164 27.002 -6.284 1.00 40.69 271 THR A O 1
#

pLDDT: mean 81.22, std 19.36, range [26.83, 98.5]

Foldseek 3Di:
DDPVVVVVVVCVVCCVVVCVLVVCFAPPHDALVVLLVVLVVVLPDDDDPVVVVVSVVVNVVVVVVCVQFVDFLVRVQVVLPVFFPPDDSVVVVVCVVVPLWDWTHHPNTTTTGPCSLVSCLVVDVVRVVGTDDDPVVVVVVVVVVVVVVCVVVPHDKDKDKDKDKDKDAQPDPDPDQKDKDKDFADAPDDFKAPKFWDDWQDPDWDWDDNPDPTTTIMDMGGNRGMTMTIMIIMGIDDDDPDDDDPVPDLLVVCVVVVDDPPVSVVVVVVD

Sequence (271 aa):
MSRGDFYFLIMLLYDSEIKKSILNIKSFGTKPKLHNCLIERWLERRLPNDLRIRLIFEKDRIKRLLKNYPYDEKTAIKKAKELFDNFIDEEFYTLLNRGFLDYIFVNGERKYEKRFVQNIAYALSEYYERIKKEKNKEQARNFNDNRLRELLKGDKQKEYKIHAKIFLKIVEDIEEEKVKVWLPFPKEEFQQKDVKLISTSHEKYFLASSDTPQRTIYFEGKKENEYFVEFEYVIKEWINKVVPANTEEIPEFVACNLKGDCGFQALLFIT

Organism: NCBI:txid1198630

Nearest PDB structures (foldseek):
  7oi5-assembly1_B  TM=5.784E-01  e=9.370E-01  Rattus norvegicus
  5x4a-assembly1_D  TM=3.120E-01  e=1.767E-01  Sclerophytum lochmodes